Protein AF-0000000068181800 (afdb_homodimer)

Organism: Nitrosomonas europaea (strain ATCC 19718 / CIP 103999 / KCTC 2705 / NBRC 14298) (NCBI:txid228410)

Nearest PDB structures (foldseek):
  4r80-assembly2_B  TM=5.589E-01  e=4.644E-02  synthetic construct
  7yyh-assembly1_P  TM=4.800E-01  e=1.150E-01  Homo sapiens
  4q53-assembly1_A  TM=5.724E-01  e=5.622E-01  Bacteroides uniformis ATCC 8492
  6bjt-assembly1_A  TM=5.390E-01  e=1.175E+00  Pseudomonas sp. EGD-AKN5
  2rcd-assembly2_C  TM=5.762E-01  e=1.848E+00  Pectobacterium atrosepticum SCRI1043

Radius of gyration: 23.96 Å; Cα contacts (8 Å, |Δi|>4): 409; chains: 2; bounding box: 88×82×58 Å

Structure (mmCIF, N/CA/C/O backbone):
data_AF-0000000068181800-model_v1
#
loop_
_entity.id
_entity.type
_entity.pdbx_description
1 polymer Lipoprotein
#
loop_
_atom_site.group_PDB
_atom_site.id
_atom_site.type_symbol
_atom_site.label_atom_id
_atom_site.label_alt_id
_atom_site.label_comp_id
_atom_site.label_asym_id
_atom_site.label_entity_id
_atom_site.label_seq_id
_atom_site.pdbx_PDB_ins_code
_atom_site.Cartn_x
_atom_site.Cartn_y
_atom_site.Cartn_z
_atom_site.occupancy
_atom_site.B_iso_or_equiv
_atom_site.auth_seq_id
_atom_site.auth_comp_id
_atom_site.auth_asym_id
_atom_site.auth_atom_id
_atom_site.pdbx_PDB_model_num
ATOM 1 N N . MET A 1 1 ? -42 35.844 42 1 51.16 1 MET A N 1
ATOM 2 C CA . MET A 1 1 ? -41.688 35 40.875 1 51.16 1 MET A CA 1
ATOM 3 C C . MET A 1 1 ? -40.25 35.219 40.406 1 51.16 1 MET A C 1
ATOM 5 O O . MET A 1 1 ? -39.906 36.312 39.90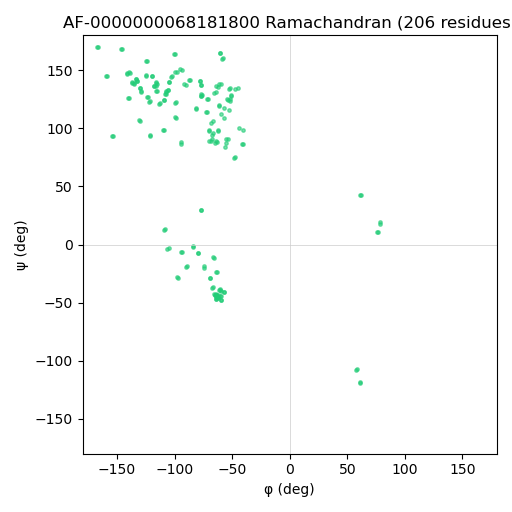6 1 51.16 1 MET A O 1
ATOM 9 N N . ARG A 1 2 ? -39.125 34.625 41.031 1 76.88 2 ARG A N 1
ATOM 10 C CA . ARG A 1 2 ? -37.688 34.688 40.75 1 76.88 2 ARG A CA 1
ATOM 11 C C . ARG A 1 2 ? -37.375 33.969 39.438 1 76.88 2 ARG A C 1
ATOM 13 O O . ARG A 1 2 ? -37.75 32.812 39.219 1 76.88 2 ARG A O 1
ATOM 20 N N . LEU A 1 3 ? -37.094 34.719 38.281 1 68.75 3 LEU A N 1
ATOM 21 C CA . LEU A 1 3 ? -36.656 34.219 37 1 68.75 3 LEU A CA 1
ATOM 22 C C . LEU A 1 3 ? -35.312 33.531 37.094 1 68.75 3 LEU A C 1
ATOM 24 O O . LEU A 1 3 ? -34.312 34.156 37.469 1 68.75 3 LEU A O 1
ATOM 28 N N . LEU A 1 4 ? -35.281 32.156 37.188 1 74 4 LEU A N 1
ATOM 29 C CA . LEU A 1 4 ? -34.062 31.344 37.125 1 74 4 LEU A CA 1
ATOM 30 C C . LEU A 1 4 ? -33.438 31.375 35.75 1 74 4 LEU A C 1
ATOM 32 O O . LEU A 1 4 ? -34.062 30.891 34.781 1 74 4 LEU A O 1
ATOM 36 N N . ILE A 1 5 ? -32.531 32.312 35.406 1 68.62 5 ILE A N 1
ATOM 37 C CA . ILE A 1 5 ? -31.828 32.344 34.125 1 68.62 5 ILE A CA 1
ATOM 38 C C . ILE A 1 5 ? -30.828 31.188 34.062 1 68.62 5 ILE A C 1
ATOM 40 O O . ILE A 1 5 ? -29.891 31.125 34.875 1 68.62 5 ILE A O 1
ATOM 44 N N . VAL A 1 6 ? -31.156 30.062 33.438 1 66 6 VAL A N 1
ATOM 45 C CA . VAL A 1 6 ? -30.219 28.984 33.188 1 66 6 VAL A CA 1
ATOM 46 C C . VAL A 1 6 ? -29.203 29.438 32.125 1 66 6 VAL A C 1
ATOM 48 O O . VAL A 1 6 ? -29.547 29.734 31 1 66 6 VAL A O 1
ATOM 51 N N . PHE A 1 7 ? -27.953 29.906 32.5 1 68.19 7 PHE A N 1
ATOM 52 C CA . PHE A 1 7 ? -26.844 30.188 31.594 1 68.19 7 PHE A CA 1
ATOM 53 C C . PHE A 1 7 ? -26.312 28.906 30.969 1 68.19 7 PHE A C 1
ATOM 55 O O . PHE A 1 7 ? -25.734 28.062 31.641 1 68.19 7 PHE A O 1
ATOM 62 N N . LEU A 1 8 ? -26.859 28.516 29.781 1 62.66 8 LEU A N 1
ATOM 63 C CA . LEU A 1 8 ? -26.281 27.406 29.031 1 62.66 8 LEU A CA 1
ATOM 64 C C . LEU A 1 8 ? -24.875 27.75 28.547 1 62.66 8 LEU A C 1
ATOM 66 O O . LEU A 1 8 ? -24.703 28.609 27.688 1 62.66 8 LEU A O 1
ATOM 70 N N . LEU A 1 9 ? -23.828 27.516 29.328 1 63.41 9 LEU A N 1
ATOM 71 C CA . LEU A 1 9 ? -22.453 27.625 28.859 1 63.41 9 LEU A CA 1
ATOM 72 C C . LEU A 1 9 ? -22.203 26.75 27.641 1 63.41 9 LEU A C 1
ATOM 74 O O . LEU A 1 9 ? -22.281 25.516 27.734 1 63.41 9 LEU A O 1
ATOM 78 N N . LEU A 1 10 ? -22.375 27.25 26.438 1 63.44 10 LEU A N 1
ATOM 79 C CA . LEU A 1 10 ? -21.953 26.547 25.219 1 63.44 10 LEU A CA 1
ATOM 80 C C . LEU A 1 10 ? -20.484 26.188 25.281 1 63.44 10 LEU A C 1
ATOM 82 O O . LEU A 1 10 ? -19.625 27.062 25.203 1 63.44 10 LEU A O 1
ATOM 86 N N . LEU A 1 11 ? -20.016 25.078 25.828 1 63.94 11 LEU A N 1
ATOM 87 C CA . LEU A 1 11 ? -18.641 24.609 25.719 1 63.94 11 LEU A CA 1
ATOM 88 C C . LEU A 1 11 ? -18.234 24.453 24.266 1 63.94 11 LEU A C 1
ATOM 90 O O . LEU A 1 11 ? -18.984 23.891 23.469 1 63.94 11 LEU A O 1
ATOM 94 N N . PRO A 1 12 ? -17.234 25.188 23.734 1 62.31 12 PRO A N 1
ATOM 95 C CA . PRO A 1 12 ? -16.781 24.953 22.375 1 62.31 12 PRO A CA 1
ATOM 96 C C . PRO A 1 12 ? -16.438 23.484 22.109 1 62.31 12 PRO A C 1
ATOM 98 O O . PRO A 1 12 ? -15.867 22.828 22.984 1 62.31 12 PRO A O 1
ATOM 101 N N . LEU A 1 13 ? -16.969 22.828 21.156 1 60.41 13 LEU A N 1
ATOM 102 C CA . LEU A 1 13 ? -16.562 21.5 20.734 1 60.41 13 LEU A CA 1
ATOM 103 C C . LEU A 1 13 ? -15.102 21.5 20.297 1 60.41 13 LEU A C 1
ATOM 105 O O . LEU A 1 13 ? -14.664 22.391 19.562 1 60.41 13 LEU A O 1
ATOM 109 N N . PRO A 1 14 ? -14.227 20.859 21 1 56.41 14 PRO A N 1
ATOM 110 C CA . PRO A 1 14 ? -12.836 20.797 20.531 1 56.41 14 PRO A CA 1
ATOM 111 C C . PRO A 1 14 ? -12.727 20.5 19.047 1 56.41 14 PRO A C 1
ATOM 113 O O . PRO A 1 14 ? -13.398 19.594 18.531 1 56.41 14 PRO A O 1
ATOM 116 N N . SER A 1 15 ? -12.508 21.453 18.188 1 56.94 15 SER A N 1
ATOM 117 C CA . SER A 1 15 ? -12.188 21.219 16.781 1 56.94 15 SER A CA 1
ATOM 118 C C . SER A 1 15 ? -11.203 20.062 16.625 1 56.94 15 SER A C 1
ATOM 120 O O . SER A 1 15 ? -10.117 20.078 17.219 1 56.94 15 SER A O 1
ATOM 122 N N . LEU A 1 16 ? -11.578 18.844 16.547 1 64.25 16 LEU A N 1
ATOM 123 C CA . LEU A 1 16 ? -10.672 17.719 16.422 1 64.25 16 LEU A CA 1
ATOM 124 C C . LEU A 1 16 ? -9.625 17.969 15.344 1 64.25 16 LEU A C 1
ATOM 126 O O . LEU A 1 16 ? -9.922 17.859 14.156 1 64.25 16 LEU A O 1
ATOM 130 N N . ALA A 1 17 ? -8.602 18.812 15.578 1 83.69 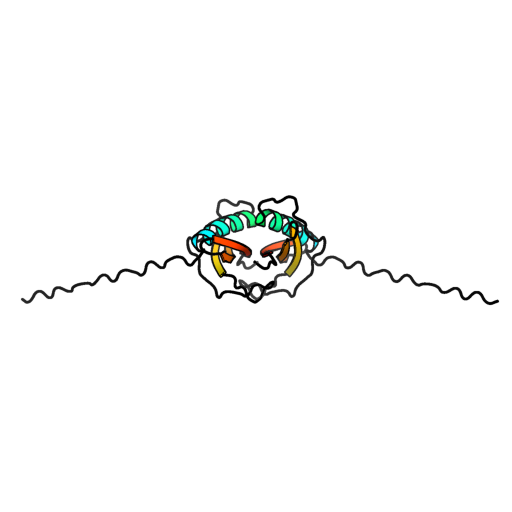17 ALA A N 1
ATOM 131 C CA . ALA A 1 17 ? -7.516 19.203 14.68 1 83.69 17 ALA A CA 1
ATOM 132 C C . ALA A 1 17 ? -6.902 17.969 14.008 1 83.69 17 ALA A C 1
ATOM 134 O O . ALA A 1 17 ? -6.801 16.906 14.633 1 83.69 17 ALA A O 1
ATOM 135 N N . LEU A 1 18 ? -6.691 18.047 12.688 1 89.69 18 LEU A N 1
ATOM 136 C CA . LEU A 1 18 ? -6.023 16.984 11.953 1 89.69 18 LEU A CA 1
ATOM 137 C C . LEU A 1 18 ? -4.617 16.75 12.5 1 89.69 18 LEU A C 1
ATOM 139 O O . LEU A 1 18 ? -3.93 17.688 12.891 1 89.69 18 LEU A O 1
ATOM 143 N N . PRO A 1 19 ? -4.27 15.555 12.609 1 96 19 PRO A N 1
ATOM 144 C CA . PRO A 1 19 ? -2.891 15.266 13.016 1 96 19 PRO A CA 1
ATOM 145 C C . PRO A 1 19 ? -1.858 15.828 12.039 1 96 19 PRO A C 1
ATOM 147 O O . PRO A 1 19 ? -2.211 16.25 10.938 1 96 19 PRO A O 1
ATOM 150 N N . GLN A 1 20 ? -0.625 15.852 12.586 1 96.06 20 GLN A N 1
ATOM 151 C CA . GLN A 1 20 ? 0.471 16.203 11.688 1 96.06 20 GLN A CA 1
ATOM 152 C C . GLN A 1 20 ? 0.441 15.344 10.422 1 96.06 20 GLN A C 1
ATOM 154 O O . GLN A 1 20 ? 0.285 14.125 10.5 1 96.06 20 GLN A O 1
ATOM 159 N N . CYS A 1 21 ? 0.472 15.984 9.242 1 98.06 21 CYS A N 1
ATOM 160 C CA . CYS A 1 21 ? 0.48 15.383 7.914 1 98.06 21 CYS A CA 1
ATOM 161 C C . CYS A 1 21 ? -0.912 14.891 7.527 1 98.06 21 CYS A C 1
ATOM 163 O O . CYS A 1 21 ? -1.062 14.117 6.582 1 98.06 21 CYS A O 1
ATOM 165 N N . GLY A 1 22 ? -1.891 15.266 8.312 1 98.12 22 GLY A N 1
ATOM 166 C CA . GLY A 1 22 ? -3.242 14.789 8.07 1 98.12 22 GLY A CA 1
ATOM 167 C C . GLY A 1 22 ? -3.795 15.234 6.727 1 98.12 22 GLY A C 1
ATOM 168 O O . GLY A 1 22 ? -4.398 14.43 6.004 1 98.12 22 GLY A O 1
ATOM 169 N N . SER A 1 23 ? -3.627 16.484 6.418 1 97.44 23 SER A N 1
ATOM 170 C CA . SER A 1 23 ? -4.125 17 5.145 1 97.44 23 SER A CA 1
ATOM 171 C C . SER A 1 23 ? -3.432 16.312 3.969 1 97.44 23 SER A C 1
ATOM 173 O O . SER A 1 23 ? -4.078 15.945 2.986 1 97.44 23 SER A O 1
ATOM 175 N N . GLU A 1 24 ? -2.139 16.141 4.055 1 98 24 GLU A N 1
ATOM 176 C CA . GLU A 1 24 ? -1.381 15.445 3.025 1 98 24 GLU A CA 1
ATOM 177 C C . GLU A 1 24 ? -1.859 14 2.877 1 98 24 GLU A C 1
ATOM 179 O O . GLU A 1 24 ? -1.944 13.477 1.763 1 98 24 GLU A O 1
ATOM 184 N N . ALA A 1 25 ? -2.152 13.406 3.996 1 98.81 25 ALA A N 1
ATOM 185 C CA . ALA A 1 25 ? -2.582 12.008 3.994 1 98.81 25 ALA A CA 1
ATOM 186 C C . ALA A 1 25 ? -3.91 11.844 3.262 1 98.81 25 ALA A C 1
ATOM 188 O O . ALA A 1 25 ? -4.086 10.898 2.486 1 98.81 25 ALA A O 1
ATOM 189 N N . ILE A 1 26 ? -4.789 12.734 3.52 1 98.88 26 ILE A N 1
ATOM 190 C CA . ILE A 1 26 ? -6.105 12.648 2.898 1 98.88 26 ILE A CA 1
ATOM 191 C C . ILE A 1 26 ? -5.977 12.82 1.386 1 98.88 26 ILE A C 1
ATOM 193 O O . ILE A 1 26 ? -6.574 12.07 0.615 1 98.88 26 ILE A O 1
ATOM 197 N N . LEU A 1 27 ? -5.18 13.766 0.951 1 98.69 27 LEU A N 1
ATOM 198 C CA . LEU A 1 27 ? -4.957 13.992 -0.474 1 98.69 27 LEU A CA 1
ATOM 199 C C . LEU A 1 27 ? -4.289 12.781 -1.117 1 98.69 27 LEU A C 1
ATOM 201 O O . LEU A 1 27 ? -4.695 12.344 -2.197 1 98.69 27 LEU A O 1
ATOM 205 N N . GLN A 1 28 ? -3.318 12.25 -0.508 1 98.88 28 GLN A N 1
ATOM 206 C CA . GLN A 1 28 ? -2.605 11.094 -1.049 1 98.88 28 GLN A CA 1
ATOM 207 C C . GLN A 1 28 ? -3.496 9.852 -1.064 1 98.88 28 GLN A C 1
ATOM 209 O O . GLN A 1 28 ? -3.408 9.031 -1.979 1 98.88 28 GLN A O 1
ATOM 214 N N . ALA A 1 29 ? -4.328 9.711 -0.027 1 98.94 29 ALA A N 1
ATOM 215 C CA . ALA A 1 29 ? -5.266 8.594 0.011 1 98.94 29 ALA A CA 1
ATOM 216 C C . ALA A 1 29 ? -6.207 8.625 -1.19 1 98.94 29 ALA A C 1
ATOM 218 O O . ALA A 1 29 ? -6.539 7.578 -1.754 1 98.94 29 ALA A O 1
ATOM 219 N N . GLN A 1 30 ? -6.613 9.82 -1.506 1 98.88 30 GLN A N 1
ATOM 220 C CA . GLN A 1 30 ? -7.48 9.961 -2.672 1 98.88 30 GLN A CA 1
ATOM 221 C C . GLN A 1 30 ? -6.785 9.453 -3.936 1 98.88 30 GLN A C 1
ATOM 223 O O . GLN A 1 30 ? -7.387 8.727 -4.73 1 98.88 30 GLN A O 1
ATOM 228 N N . LYS A 1 31 ? -5.562 9.789 -4.141 1 98.88 31 LYS A N 1
ATOM 229 C CA . LYS A 1 31 ? -4.793 9.328 -5.293 1 98.88 31 LYS A CA 1
ATOM 230 C C . LYS A 1 31 ? -4.605 7.816 -5.27 1 98.88 31 LYS A C 1
ATOM 232 O O . LYS A 1 31 ? -4.742 7.152 -6.297 1 98.88 31 LYS A O 1
ATOM 237 N N . LEU A 1 32 ? -4.297 7.309 -4.109 1 98.94 32 LEU A N 1
ATOM 238 C CA . LEU A 1 32 ? -4.043 5.883 -3.951 1 98.94 32 LEU A CA 1
ATOM 239 C C . LEU A 1 32 ? -5.301 5.07 -4.25 1 98.94 32 LEU A C 1
ATOM 241 O O . LEU A 1 32 ? -5.234 4.047 -4.938 1 98.94 32 LEU A O 1
ATOM 245 N N . LEU A 1 33 ? -6.414 5.531 -3.662 1 98.94 33 LEU A N 1
ATOM 246 C CA . LEU A 1 33 ? -7.672 4.84 -3.926 1 98.94 33 LEU A CA 1
ATOM 247 C C . LEU A 1 33 ? -7.996 4.852 -5.418 1 98.94 33 LEU A C 1
ATOM 249 O O . LEU A 1 33 ? -8.32 3.814 -5.996 1 98.94 33 LEU A O 1
ATOM 253 N N . SER A 1 34 ? -7.895 6.027 -6.094 1 98.81 34 SER A N 1
ATOM 254 C CA . SER A 1 34 ? -8.148 6.141 -7.527 1 98.81 34 SER A CA 1
ATOM 255 C C . SER A 1 34 ? -7.242 5.203 -8.32 1 98.81 34 SER A C 1
ATOM 257 O O . SER A 1 34 ? -7.695 4.547 -9.258 1 98.81 34 SER A O 1
ATOM 259 N N . PHE A 1 35 ? -6.004 5.109 -7.926 1 98.88 35 PHE A N 1
ATOM 260 C CA . PHE A 1 35 ? -5.051 4.211 -8.562 1 98.88 35 PHE A CA 1
ATOM 261 C C . PHE A 1 35 ? -5.48 2.758 -8.406 1 98.88 35 PHE A C 1
ATOM 263 O O . PHE A 1 35 ? -5.504 2.002 -9.375 1 98.88 35 PHE A O 1
ATOM 270 N N . HIS A 1 36 ? -5.891 2.363 -7.246 1 98.88 36 HIS A N 1
ATOM 271 C CA . HIS A 1 36 ? -6.191 0.971 -6.934 1 98.88 36 HIS A CA 1
ATOM 272 C C . HIS A 1 36 ? -7.441 0.497 -7.664 1 98.88 36 HIS A C 1
ATOM 274 O O . HIS A 1 36 ? -7.535 -0.669 -8.055 1 98.88 36 HIS A O 1
ATOM 280 N N . VAL A 1 37 ? -8.336 1.462 -7.914 1 98.38 37 VAL A N 1
ATOM 281 C CA . VAL A 1 37 ? -9.609 1.046 -8.477 1 98.38 37 VAL A CA 1
ATOM 282 C C . VAL A 1 37 ? -9.695 1.477 -9.945 1 98.38 37 VAL A C 1
ATOM 284 O O . VAL A 1 37 ? -10.789 1.577 -10.508 1 98.38 37 VAL A O 1
ATOM 287 N N . ASP A 1 38 ? -8.57 1.864 -10.461 1 97.62 38 ASP A N 1
ATOM 288 C CA . ASP A 1 38 ? -8.43 2.18 -11.883 1 97.62 38 ASP A CA 1
ATOM 289 C C . ASP A 1 38 ? -9.336 3.344 -12.281 1 97.62 38 ASP A C 1
ATOM 291 O O . ASP A 1 38 ? -10.031 3.277 -13.289 1 97.62 38 ASP A O 1
ATOM 295 N N . GLY A 1 39 ? -9.406 4.355 -11.477 1 97.75 39 GLY A N 1
ATOM 296 C CA . GLY A 1 39 ? -10.039 5.621 -11.797 1 97.75 39 GLY A CA 1
ATOM 297 C C . GLY A 1 39 ? -11.555 5.574 -11.688 1 97.75 39 GLY A C 1
ATOM 298 O O . GLY A 1 39 ? -12.25 6.418 -12.258 1 97.75 39 GLY A O 1
ATOM 299 N N . ASP A 1 40 ? -12.117 4.594 -11.008 1 97.88 40 ASP A N 1
ATOM 300 C CA . ASP A 1 40 ? -13.555 4.586 -10.758 1 97.88 40 ASP A CA 1
ATOM 301 C C . ASP A 1 40 ? -14.016 5.895 -10.117 1 97.88 40 ASP A C 1
ATOM 303 O O . ASP A 1 40 ? -13.578 6.234 -9.016 1 97.88 40 ASP A O 1
ATOM 307 N N . ASP A 1 41 ? -14.961 6.617 -10.656 1 97.12 41 ASP A N 1
ATOM 308 C CA . ASP A 1 41 ? -15.328 7.973 -10.266 1 97.12 41 ASP A CA 1
ATOM 309 C C . ASP A 1 41 ? -16.203 7.961 -9.016 1 97.12 41 ASP A C 1
ATOM 311 O O . ASP A 1 41 ? -16.516 9.016 -8.461 1 97.12 41 ASP A O 1
ATOM 315 N N . ARG A 1 42 ? -16.609 6.816 -8.578 1 98.19 42 ARG A N 1
ATOM 316 C CA . ARG A 1 42 ? -17.406 6.688 -7.363 1 98.19 42 ARG A CA 1
ATOM 317 C C . ARG A 1 42 ? -16.531 6.652 -6.121 1 98.19 42 ARG A C 1
ATOM 319 O O . ARG A 1 42 ? -17.031 6.617 -4.996 1 98.19 42 ARG A O 1
ATOM 326 N N . ALA A 1 43 ? -15.188 6.719 -6.363 1 98.5 43 ALA A N 1
ATOM 327 C CA . ALA A 1 43 ? -14.242 6.672 -5.254 1 98.5 43 ALA A CA 1
ATOM 328 C C . ALA A 1 43 ? -14.383 7.902 -4.359 1 98.5 43 ALA A C 1
ATOM 330 O O . ALA A 1 43 ? -14.445 9.031 -4.852 1 98.5 43 ALA A O 1
ATOM 331 N N . HIS A 1 44 ? -14.477 7.605 -3.074 1 98.25 44 HIS A N 1
ATOM 332 C CA . HIS A 1 44 ? -14.586 8.648 -2.061 1 98.25 44 HIS A CA 1
ATOM 333 C C . HIS A 1 44 ? -13.672 8.367 -0.875 1 98.25 44 HIS A C 1
ATOM 335 O O . HIS A 1 44 ? -13.578 7.223 -0.414 1 98.25 44 HIS A O 1
ATOM 341 N N . VAL A 1 45 ? -13.008 9.406 -0.384 1 98.69 45 VAL A N 1
ATOM 342 C CA . VAL A 1 45 ? -12.164 9.281 0.799 1 98.69 45 VAL A CA 1
ATOM 343 C C . VAL A 1 45 ? -12.734 10.133 1.933 1 98.69 45 VAL A C 1
ATOM 345 O O . VAL A 1 45 ? -13.172 11.266 1.71 1 98.69 45 VAL A O 1
ATOM 348 N N . ASP A 1 46 ? -12.727 9.602 3.137 1 97.94 46 ASP A N 1
ATOM 349 C CA . ASP A 1 46 ? -13.164 10.352 4.312 1 97.94 46 ASP A CA 1
ATOM 350 C C . ASP A 1 46 ? -12.25 11.547 4.566 1 97.94 46 ASP A C 1
ATOM 352 O O . ASP A 1 46 ? -11.031 11.445 4.43 1 97.94 46 ASP A O 1
ATOM 356 N N . PRO A 1 47 ? -12.891 12.688 4.871 1 97.62 47 PRO A N 1
ATOM 357 C CA . PRO A 1 47 ? -12.078 13.875 5.145 1 97.62 47 PRO A CA 1
ATOM 358 C C . PRO A 1 47 ? -11.445 13.859 6.531 1 97.62 47 PRO A C 1
ATOM 360 O O . PRO A 1 47 ? -11.391 14.891 7.203 1 97.62 47 PRO A O 1
ATOM 363 N N . LYS A 1 48 ? -11.18 12.648 7.008 1 97.44 48 LYS A N 1
ATOM 364 C CA . LYS A 1 48 ? -10.547 12.445 8.312 1 97.44 48 LYS A CA 1
ATOM 365 C C . LYS A 1 48 ? -9.367 11.492 8.203 1 97.44 48 LYS A C 1
ATOM 367 O O . LYS A 1 48 ? -9.438 10.477 7.508 1 97.44 48 LYS A O 1
ATOM 372 N N . ALA A 1 49 ? -8.305 11.969 8.883 1 98.69 49 ALA A N 1
ATOM 373 C CA . ALA A 1 49 ? -7.145 11.102 9.07 1 98.69 49 ALA A CA 1
ATOM 374 C C . ALA A 1 49 ? -6.926 10.781 10.547 1 98.69 49 ALA A C 1
ATOM 376 O O . ALA A 1 49 ? -6.969 11.68 11.398 1 98.69 49 ALA A O 1
ATOM 377 N N . ILE A 1 50 ? -6.727 9.555 10.828 1 98.62 50 ILE A N 1
ATOM 378 C CA . ILE A 1 50 ? -6.512 9.117 12.195 1 98.62 50 ILE A CA 1
ATOM 379 C C . ILE A 1 50 ? -5.047 8.719 12.383 1 98.62 50 ILE A C 1
ATOM 381 O O . ILE A 1 50 ? -4.504 7.941 11.602 1 98.62 50 ILE A O 1
ATOM 385 N N . ALA A 1 51 ? -4.484 9.242 13.383 1 98.56 51 ALA A N 1
ATOM 386 C CA . ALA A 1 51 ? -3.102 8.875 13.688 1 98.56 51 ALA A CA 1
ATOM 387 C C . ALA A 1 51 ? -3.033 7.5 14.352 1 98.56 51 ALA A C 1
ATOM 389 O O . ALA A 1 51 ? -3.744 7.234 15.328 1 98.56 51 ALA A O 1
ATOM 390 N N . LEU A 1 52 ? -2.203 6.668 13.836 1 98.81 52 LEU A N 1
ATOM 391 C CA . LEU A 1 52 ? -1.867 5.387 14.453 1 98.81 52 LEU A CA 1
ATOM 392 C C . LEU A 1 52 ? -0.532 5.473 15.188 1 98.81 52 LEU A C 1
ATOM 394 O O . LEU A 1 52 ? 0.196 6.457 15.047 1 98.81 52 LEU A O 1
ATOM 398 N N . PRO A 1 53 ? -0.294 4.418 16.094 1 98.44 53 PRO A N 1
ATOM 399 C CA . PRO A 1 53 ? 1.049 4.41 16.672 1 98.44 53 PRO A CA 1
ATOM 400 C C . PRO A 1 53 ? 2.152 4.457 15.625 1 98.44 53 PRO A C 1
ATOM 402 O O . PRO A 1 53 ? 2.047 3.801 14.586 1 98.44 53 PRO A O 1
ATOM 405 N N . SER A 1 54 ? 3.115 5.309 15.875 1 98.38 54 SER A N 1
ATOM 406 C CA . SER A 1 54 ? 4.266 5.395 14.984 1 98.38 54 SER A CA 1
ATOM 407 C C . SER A 1 54 ? 4.98 4.051 14.875 1 98.38 54 SER A C 1
ATOM 409 O O . SER A 1 54 ? 4.855 3.201 15.758 1 98.38 54 SER A O 1
ATOM 411 N N . ILE A 1 55 ? 5.746 3.967 13.805 1 98.44 55 ILE A N 1
ATOM 412 C CA . ILE A 1 55 ? 6.562 2.768 13.641 1 98.44 55 ILE A CA 1
ATOM 413 C C . ILE A 1 55 ? 8.023 3.16 13.461 1 98.44 55 ILE A C 1
ATOM 415 O O . ILE A 1 55 ? 8.328 4.27 13.016 1 98.44 55 ILE A O 1
ATOM 419 N N . ARG A 1 56 ? 8.867 2.221 13.758 1 98.12 56 ARG A N 1
ATOM 420 C CA . ARG A 1 56 ? 10.281 2.445 13.477 1 98.12 56 ARG A CA 1
ATOM 421 C C . ARG A 1 56 ? 10.586 2.244 11.992 1 98.12 56 ARG A C 1
ATOM 423 O O . ARG A 1 56 ? 10.047 1.329 11.367 1 98.12 56 ARG A O 1
ATOM 430 N N . ASN A 1 57 ? 11.422 3.096 11.57 1 97.88 57 ASN A N 1
ATOM 431 C CA . ASN A 1 57 ? 11.961 2.887 10.234 1 97.88 57 ASN A CA 1
ATOM 432 C C . ASN A 1 57 ? 12.727 1.574 10.141 1 97.88 57 ASN A C 1
ATOM 434 O O . ASN A 1 57 ? 13.734 1.387 10.836 1 97.88 57 ASN A O 1
ATOM 438 N N . PRO A 1 58 ? 12.281 0.732 9.289 1 97.19 58 PRO A N 1
ATOM 439 C CA . PRO A 1 58 ? 12.977 -0.557 9.219 1 97.19 58 PRO A CA 1
ATOM 440 C C . PRO A 1 58 ? 14.422 -0.424 8.758 1 97.19 58 PRO A C 1
ATOM 442 O O . PRO A 1 58 ? 15.266 -1.262 9.094 1 97.19 58 PRO A O 1
ATOM 445 N N . ALA A 1 59 ? 14.727 0.63 8.047 1 97.25 59 ALA A N 1
ATOM 446 C CA . ALA A 1 59 ? 16.078 0.819 7.516 1 97.25 59 ALA A CA 1
ATOM 447 C C . ALA A 1 59 ? 16.953 1.571 8.508 1 97.25 59 ALA A C 1
ATOM 449 O O . ALA A 1 59 ? 18.188 1.592 8.367 1 97.25 59 ALA A O 1
ATOM 450 N N . ASN A 1 60 ? 16.406 2.236 9.43 1 97.5 60 ASN A N 1
ATOM 451 C CA . ASN A 1 60 ? 17.094 3.037 10.438 1 97.5 60 ASN A CA 1
ATOM 452 C C . ASN A 1 60 ? 16.266 3.172 11.711 1 97.5 60 ASN A C 1
ATOM 454 O O . ASN A 1 60 ? 15.492 4.117 11.852 1 97.5 60 ASN A O 1
ATOM 458 N N . ARG A 1 61 ? 16.484 2.334 12.602 1 97.31 61 ARG A N 1
ATOM 459 C CA . ARG A 1 61 ? 15.617 2.168 13.766 1 97.31 61 ARG A CA 1
ATOM 460 C C . ARG A 1 61 ? 15.648 3.404 14.656 1 97.31 61 ARG A C 1
ATOM 462 O O . ARG A 1 61 ? 14.82 3.551 15.555 1 97.31 61 ARG A O 1
ATOM 469 N N . LYS A 1 62 ? 16.562 4.312 14.438 1 97.06 62 LYS A N 1
ATOM 470 C CA . LYS A 1 62 ? 16.594 5.57 15.18 1 97.06 62 LYS A CA 1
ATOM 471 C C . LYS A 1 62 ? 15.5 6.516 14.711 1 97.06 62 LYS A C 1
ATOM 473 O O . LYS A 1 62 ? 15.203 7.508 15.375 1 97.06 62 LYS A O 1
ATOM 478 N N . GLN A 1 63 ? 15 6.27 13.586 1 97.38 63 GLN A N 1
ATOM 479 C CA . GLN A 1 63 ? 13.961 7.098 12.984 1 97.38 63 GLN A CA 1
ATOM 480 C C . GLN A 1 63 ? 12.578 6.477 13.18 1 97.38 63 GLN A C 1
ATOM 482 O O . GLN A 1 63 ? 12.445 5.25 13.227 1 97.38 63 GLN A O 1
ATOM 487 N N . LYS A 1 64 ? 11.609 7.363 13.289 1 97.44 64 LYS A N 1
ATOM 488 C CA . LYS A 1 64 ? 10.211 6.945 13.391 1 97.44 64 LYS A CA 1
ATOM 489 C C . LYS A 1 64 ? 9.391 7.504 12.234 1 97.44 64 LYS A C 1
ATOM 491 O O . LYS A 1 64 ? 9.633 8.617 11.773 1 97.44 64 LYS A O 1
ATOM 496 N N . PHE A 1 65 ? 8.445 6.688 11.836 1 98.5 65 PHE A N 1
ATOM 497 C CA . PHE A 1 65 ? 7.48 7.113 10.828 1 98.5 65 PHE A CA 1
ATOM 498 C C . PHE A 1 65 ? 6.129 7.414 11.469 1 98.5 65 PHE A C 1
ATOM 500 O O . PHE A 1 65 ? 5.688 6.699 12.367 1 98.5 65 PHE A O 1
ATOM 507 N N . LEU A 1 66 ? 5.574 8.453 10.969 1 98.38 66 LEU A N 1
ATOM 508 C CA . LEU A 1 66 ? 4.156 8.672 11.227 1 98.38 66 LEU A CA 1
ATOM 509 C C . LEU A 1 66 ? 3.299 7.766 10.352 1 98.38 66 LEU A C 1
ATOM 511 O O . LEU A 1 66 ? 3.582 7.594 9.164 1 98.38 66 LEU A O 1
ATOM 515 N N . VAL A 1 67 ? 2.268 7.223 11.016 1 98.88 67 VAL A N 1
ATOM 516 C CA . VAL A 1 67 ? 1.312 6.414 10.266 1 98.88 67 VAL A CA 1
ATOM 517 C C . VAL A 1 67 ? -0.09 7 10.414 1 98.88 67 VAL A C 1
ATOM 519 O O . VAL A 1 67 ? -0.577 7.188 11.531 1 98.88 67 VAL A O 1
ATOM 522 N N . LEU A 1 68 ? -0.694 7.316 9.289 1 98.88 68 LEU A N 1
ATOM 523 C CA . LEU A 1 68 ? -2.053 7.848 9.273 1 98.88 68 LEU A CA 1
ATOM 524 C C . LEU A 1 68 ? -2.992 6.914 8.516 1 98.88 68 LEU A C 1
ATOM 526 O O . LEU A 1 68 ? -2.629 6.383 7.461 1 98.88 68 LEU A O 1
ATOM 530 N N . GLU A 1 69 ? -4.141 6.715 9.102 1 98.94 69 GLU A N 1
ATOM 531 C CA . GLU A 1 69 ? -5.168 5.902 8.453 1 98.94 69 GLU A CA 1
ATOM 532 C C . GLU A 1 69 ? -6.293 6.777 7.902 1 98.94 69 GLU A C 1
ATOM 534 O O . GLU A 1 69 ? -6.754 7.699 8.578 1 98.94 69 GLU A O 1
ATOM 539 N N . VAL A 1 70 ? -6.656 6.539 6.734 1 98.94 70 VAL A N 1
ATOM 540 C CA . VAL A 1 70 ? -7.758 7.207 6.051 1 98.94 70 VAL A CA 1
ATOM 541 C C . VAL A 1 70 ? -8.695 6.164 5.449 1 98.94 70 VAL A C 1
ATOM 543 O O . VAL A 1 70 ? -8.25 5.223 4.789 1 98.94 70 VAL A O 1
ATOM 546 N N . ASP A 1 71 ? -9.945 6.316 5.68 1 98.81 71 ASP A N 1
ATOM 547 C CA . ASP A 1 71 ? -10.93 5.391 5.125 1 98.81 71 ASP A CA 1
ATOM 548 C C . ASP A 1 71 ? -11.477 5.906 3.797 1 98.81 71 ASP A C 1
ATOM 550 O O . ASP A 1 71 ? -11.469 7.113 3.539 1 98.81 71 ASP A O 1
ATOM 554 N N . GLY A 1 72 ? -11.852 5.016 2.959 1 98.88 72 GLY A N 1
ATOM 555 C CA . GLY A 1 72 ? -12.492 5.355 1.698 1 98.88 72 GLY A CA 1
ATOM 556 C C . GLY A 1 72 ? -13.523 4.336 1.261 1 98.88 72 GLY A C 1
ATOM 557 O O . GLY A 1 72 ? -13.68 3.291 1.895 1 98.88 72 GLY A O 1
ATOM 558 N N . THR A 1 73 ? -14.273 4.746 0.258 1 98.62 73 THR A N 1
ATOM 559 C CA . THR A 1 73 ? -15.305 3.875 -0.302 1 98.62 73 THR A CA 1
ATOM 560 C C . THR A 1 73 ? -15.359 4.012 -1.82 1 98.62 73 THR A C 1
ATOM 562 O O . THR A 1 73 ? -15.031 5.066 -2.367 1 98.62 73 THR A O 1
ATOM 565 N N . VAL A 1 74 ? -15.672 2.963 -2.447 1 98.44 74 VAL A N 1
ATOM 566 C CA . VAL A 1 74 ? -16.062 2.938 -3.852 1 98.44 74 VAL A CA 1
ATOM 567 C C . VAL A 1 74 ? -17.359 2.141 -4.008 1 98.44 74 VAL A C 1
ATOM 569 O O . VAL A 1 74 ? -17.359 0.915 -3.871 1 98.44 74 VAL A O 1
ATOM 572 N N . TYR A 1 75 ? -18.375 2.893 -4.227 1 94.75 75 TYR A N 1
ATOM 573 C CA . TYR A 1 75 ? -19.719 2.303 -4.188 1 94.75 75 TYR A CA 1
ATOM 574 C C . TYR A 1 75 ? -19.984 1.663 -2.832 1 94.75 75 TYR A C 1
ATOM 576 O O . TYR A 1 75 ? -20.047 2.355 -1.813 1 94.75 75 TYR A O 1
ATOM 584 N N . LYS A 1 76 ? -19.984 0.309 -2.756 1 93.25 76 LYS A N 1
ATOM 585 C CA . LYS A 1 76 ? -20.328 -0.375 -1.509 1 93.25 76 LYS A CA 1
ATOM 586 C C . LYS A 1 76 ? -19.078 -0.96 -0.852 1 93.25 76 LYS A C 1
ATOM 588 O O . LYS A 1 76 ? -19.141 -1.467 0.27 1 93.25 76 LYS A O 1
ATOM 593 N N . SER A 1 77 ? -18.078 -0.804 -1.536 1 97.19 77 SER A N 1
ATOM 594 C CA . SER A 1 77 ? -16.844 -1.403 -1.025 1 97.19 77 SER A CA 1
ATOM 595 C C . SER A 1 77 ? -16.078 -0.431 -0.129 1 97.19 77 SER A C 1
ATOM 597 O O . SER A 1 77 ? -15.992 0.759 -0.435 1 97.19 77 SER A O 1
ATOM 599 N N . LYS A 1 78 ? -15.602 -0.939 0.917 1 98.5 78 LYS A N 1
ATOM 600 C CA . LYS A 1 78 ? -14.82 -0.147 1.863 1 98.5 78 LYS A CA 1
ATOM 601 C C . LYS A 1 78 ? -13.328 -0.419 1.708 1 98.5 78 LYS A C 1
ATOM 603 O O . LYS A 1 78 ? -12.914 -1.563 1.5 1 98.5 78 LYS A O 1
ATOM 608 N N . TYR A 1 79 ? -12.609 0.622 1.908 1 98.81 79 TYR A N 1
ATOM 609 C CA . TYR A 1 79 ? -11.156 0.54 1.8 1 98.81 79 TYR A CA 1
ATOM 610 C C . TYR A 1 79 ? -10.484 1.211 2.99 1 98.81 79 TYR A C 1
ATOM 612 O O . TYR A 1 79 ? -10.922 2.266 3.451 1 98.81 79 TYR A O 1
ATOM 620 N N . ARG A 1 80 ? -9.422 0.614 3.467 1 98.88 80 ARG A N 1
ATOM 621 C CA . ARG A 1 80 ? -8.516 1.21 4.441 1 98.88 80 ARG A CA 1
ATOM 622 C C . ARG A 1 80 ? -7.176 1.564 3.799 1 98.88 80 ARG A C 1
ATOM 624 O O . ARG A 1 80 ? -6.543 0.718 3.164 1 98.88 80 ARG A O 1
ATOM 631 N N . MET A 1 81 ? -6.809 2.814 3.932 1 98.94 81 MET A N 1
ATOM 632 C CA . MET A 1 81 ? -5.5 3.26 3.457 1 98.94 81 MET A CA 1
ATOM 633 C C . MET A 1 81 ? -4.633 3.736 4.617 1 98.94 81 MET A C 1
ATOM 635 O O . MET A 1 81 ? -5.125 4.391 5.539 1 98.94 81 MET A O 1
ATOM 639 N N . ARG A 1 82 ? -3.387 3.373 4.512 1 98.94 82 ARG A N 1
ATOM 640 C CA . ARG A 1 82 ? -2.404 3.891 5.457 1 98.94 82 ARG A CA 1
ATOM 641 C C . ARG A 1 82 ? -1.252 4.578 4.73 1 98.94 82 ARG A C 1
ATOM 643 O O . ARG A 1 82 ? -0.678 4.016 3.797 1 98.94 82 ARG A O 1
ATOM 650 N N . LEU A 1 83 ? -1.075 5.746 5.18 1 98.94 83 LEU A N 1
ATOM 651 C CA . LEU A 1 83 ? 0.026 6.555 4.668 1 98.94 83 LEU A CA 1
ATOM 652 C C . LEU A 1 83 ? 1.139 6.676 5.703 1 98.94 83 LEU A C 1
ATOM 654 O O . LEU A 1 83 ? 0.873 6.941 6.879 1 98.94 83 LEU A O 1
ATOM 658 N N . ILE A 1 84 ? 2.35 6.441 5.266 1 98.94 84 ILE A N 1
ATOM 659 C CA . ILE A 1 84 ? 3.527 6.41 6.125 1 98.94 84 ILE A CA 1
ATOM 660 C C . ILE A 1 84 ? 4.449 7.578 5.781 1 98.94 84 ILE A C 1
ATOM 662 O O . ILE A 1 84 ? 4.93 7.684 4.652 1 98.94 84 ILE A O 1
ATOM 666 N N . TYR A 1 85 ? 4.684 8.398 6.793 1 98.81 85 TYR A N 1
ATOM 667 C CA . TYR A 1 85 ? 5.445 9.609 6.531 1 98.81 85 TYR A CA 1
ATOM 668 C C . TYR A 1 85 ? 6.664 9.703 7.441 1 98.81 85 TYR A C 1
ATOM 670 O O . TYR A 1 85 ? 6.609 9.297 8.609 1 98.81 85 TYR A O 1
ATOM 678 N N . TYR A 1 86 ? 7.703 10.242 6.922 1 98.12 86 TYR A N 1
ATOM 679 C CA . TYR A 1 86 ? 8.773 10.828 7.719 1 98.12 86 TYR A CA 1
ATOM 680 C C . TYR A 1 86 ? 8.625 12.344 7.812 1 98.12 86 TYR A C 1
ATOM 682 O O . TYR A 1 86 ? 8.727 13.047 6.809 1 98.12 86 TYR A O 1
ATOM 690 N N . PRO A 1 87 ? 8.273 12.766 8.961 1 95.06 87 PRO A N 1
ATOM 691 C CA . PRO A 1 87 ? 8.188 14.219 9.102 1 95.06 87 PRO A CA 1
ATOM 692 C C . PRO A 1 87 ? 9.555 14.891 9.102 1 95.06 87 PRO A C 1
ATOM 694 O O . PRO A 1 87 ? 10.445 14.484 9.852 1 95.06 87 PRO A O 1
ATOM 697 N N . LEU A 1 88 ? 9.789 15.758 8.32 1 92.5 88 LEU A N 1
ATOM 698 C CA . LEU A 1 88 ? 10.969 16.609 8.25 1 92.5 88 LEU A CA 1
ATOM 699 C C . LEU A 1 88 ? 10.578 18.078 8.367 1 92.5 88 LEU A C 1
ATOM 701 O O . LEU A 1 88 ? 10.297 18.734 7.363 1 92.5 88 LEU A O 1
ATOM 705 N N . GLY A 1 89 ? 10.625 18.609 9.664 1 89.5 89 GLY A N 1
ATOM 706 C CA . GLY A 1 89 ? 10.047 19.922 9.883 1 89.5 89 GLY A CA 1
ATOM 707 C C . GLY A 1 89 ? 8.562 19.984 9.57 1 89.5 89 GLY A C 1
ATOM 708 O O . GLY A 1 89 ? 7.781 19.188 10.102 1 89.5 89 GLY A O 1
ATOM 709 N N . SER A 1 90 ? 8.195 20.828 8.594 1 90.44 90 SER A N 1
ATOM 710 C CA . SER A 1 90 ? 6.789 20.938 8.203 1 90.44 90 SER A CA 1
ATOM 711 C C . SER A 1 90 ? 6.469 20.031 7.02 1 90.44 90 SER A C 1
ATOM 713 O O . SER A 1 90 ? 5.305 19.891 6.641 1 90.44 90 SER A O 1
ATOM 715 N N . GLU A 1 91 ? 7.5 19.422 6.488 1 95.69 91 GLU A N 1
ATOM 716 C CA . GLU A 1 91 ? 7.312 18.562 5.328 1 95.69 91 GLU A CA 1
ATOM 717 C C . GLU A 1 91 ? 6.961 17.141 5.754 1 95.69 91 GLU A C 1
ATOM 719 O O . GLU A 1 91 ? 7.41 16.672 6.797 1 95.69 91 GLU A O 1
ATOM 724 N N . CYS A 1 92 ? 6.125 16.609 5.039 1 97.94 92 CYS A N 1
ATOM 725 C CA . CYS A 1 92 ? 5.742 15.219 5.219 1 97.94 92 CYS A CA 1
ATOM 726 C C . CYS A 1 92 ? 6.262 14.359 4.074 1 97.94 92 CYS A C 1
ATOM 728 O O . CYS A 1 92 ? 5.645 14.289 3.01 1 97.94 92 CYS A O 1
ATOM 730 N N . VAL A 1 93 ? 7.367 13.68 4.266 1 97.88 93 VAL A N 1
ATOM 731 C CA . VAL A 1 93 ? 7.961 12.836 3.229 1 97.88 93 VAL A CA 1
ATOM 732 C C . VAL A 1 93 ? 7.254 11.484 3.189 1 97.88 93 VAL A C 1
ATOM 734 O O . VAL A 1 93 ? 7.281 10.734 4.164 1 97.88 93 VAL A O 1
ATOM 737 N N . LEU A 1 94 ? 6.617 11.234 2.053 1 98.69 94 LEU A N 1
ATOM 738 C CA . LEU A 1 94 ? 5.926 9.961 1.903 1 98.69 94 LEU A CA 1
ATOM 739 C C . LEU A 1 94 ? 6.926 8.82 1.735 1 98.69 94 LEU A C 1
ATOM 741 O O . LEU A 1 94 ? 7.617 8.734 0.718 1 98.69 94 LEU A O 1
ATOM 745 N N . MET A 1 95 ? 6.969 7.918 2.73 1 98.69 95 MET A N 1
ATOM 746 C CA . MET A 1 95 ? 7.891 6.781 2.709 1 98.69 95 MET A CA 1
ATOM 747 C C . MET A 1 95 ? 7.191 5.527 2.201 1 98.69 95 MET A C 1
ATOM 749 O O . MET A 1 95 ? 7.844 4.605 1.701 1 98.69 95 MET A O 1
ATOM 753 N N . GLY A 1 96 ? 5.914 5.465 2.426 1 98.94 96 GLY A N 1
ATOM 754 C CA . GLY A 1 96 ? 5.137 4.301 2.025 1 98.94 96 GLY A CA 1
ATOM 755 C C . GLY A 1 96 ? 3.641 4.539 2.062 1 98.94 96 GLY A C 1
ATOM 756 O O . GLY A 1 96 ? 3.182 5.57 2.557 1 98.94 96 GLY A O 1
ATOM 757 N N . GLN A 1 97 ? 2.902 3.619 1.521 1 99 97 GLN A N 1
ATOM 758 C CA . GLN A 1 97 ? 1.444 3.668 1.483 1 99 97 GLN A CA 1
ATOM 759 C C . GLN A 1 97 ? 0.854 2.277 1.269 1 99 97 GLN A C 1
ATOM 761 O O . GLN A 1 97 ? 1.468 1.43 0.615 1 99 97 GLN A O 1
ATOM 766 N N . GLU A 1 98 ? -0.251 2.045 1.873 1 98.94 98 GLU A N 1
ATOM 767 C CA . GLU A 1 98 ? -0.97 0.773 1.86 1 98.94 98 GLU A CA 1
ATOM 768 C C . GLU A 1 98 ? -2.455 0.982 1.582 1 98.94 98 GLU A C 1
ATOM 770 O O . GLU A 1 98 ? -3.055 1.944 2.066 1 98.94 98 GLU A O 1
ATOM 775 N N . ILE A 1 99 ? -3.02 0.069 0.828 1 98.94 99 ILE A N 1
ATOM 776 C CA . ILE A 1 99 ? -4.469 0.044 0.654 1 98.94 99 ILE A CA 1
ATOM 777 C C . ILE A 1 99 ? -4.973 -1.394 0.752 1 98.94 99 ILE A C 1
ATOM 779 O O . ILE A 1 99 ? -4.312 -2.324 0.29 1 98.94 99 ILE A O 1
ATOM 783 N N . LEU A 1 100 ? -6.055 -1.553 1.392 1 98.94 100 LEU A N 1
ATOM 784 C CA . LEU A 1 100 ? -6.703 -2.852 1.532 1 98.94 100 LEU A CA 1
ATOM 785 C C . LEU A 1 100 ? -8.219 -2.723 1.393 1 98.94 100 LEU A C 1
ATOM 787 O O . LEU A 1 100 ? -8.836 -1.883 2.051 1 98.94 100 LEU A O 1
ATOM 791 N N . GLU A 1 101 ? -8.734 -3.498 0.507 1 98.75 101 GLU A N 1
ATOM 792 C CA . GLU A 1 101 ? -10.188 -3.605 0.415 1 98.75 101 GLU A CA 1
ATOM 793 C C . GLU A 1 101 ? -10.75 -4.492 1.523 1 98.75 101 GLU A C 1
ATOM 795 O O . GLU A 1 101 ? -10.25 -5.602 1.748 1 98.75 101 GLU A O 1
ATOM 800 N N . LEU A 1 102 ? -11.734 -3.967 2.256 1 98.25 102 LEU A N 1
ATOM 801 C CA . LEU A 1 102 ? -12.414 -4.734 3.297 1 98.25 102 LEU A CA 1
ATOM 802 C C . LEU A 1 102 ? -13.68 -5.391 2.754 1 98.25 102 LEU A C 1
ATOM 804 O O . LEU A 1 102 ? -14.773 -4.836 2.881 1 98.25 102 LEU A O 1
ATOM 808 N N . ALA A 1 103 ? -13.477 -6.582 2.191 1 96.38 103 ALA A N 1
ATOM 809 C CA . ALA A 1 103 ? -14.602 -7.254 1.541 1 96.38 103 ALA A CA 1
ATOM 810 C C . ALA A 1 103 ? -14.602 -8.75 1.854 1 96.38 103 ALA A C 1
ATOM 812 O O . ALA A 1 103 ? -13.555 -9.328 2.139 1 96.38 103 ALA A O 1
ATOM 813 N N . SER A 1 104 ? -15.773 -9.242 1.908 1 93.06 104 SER A N 1
ATOM 814 C CA . SER A 1 104 ? -15.977 -10.688 1.952 1 93.06 104 SER A CA 1
ATOM 815 C C . SER A 1 104 ? -16.328 -11.242 0.574 1 93.06 104 SER A C 1
ATOM 817 O O . SER A 1 104 ? -17.266 -10.781 -0.066 1 93.06 104 SER A O 1
ATOM 819 N N . LEU A 1 105 ? -15.516 -12.188 0.137 1 89.62 105 LEU A N 1
ATOM 820 C CA . LEU A 1 105 ? -15.703 -12.703 -1.214 1 89.62 105 LEU A CA 1
ATOM 821 C C . LEU A 1 105 ? -16.344 -14.086 -1.183 1 89.62 105 LEU A C 1
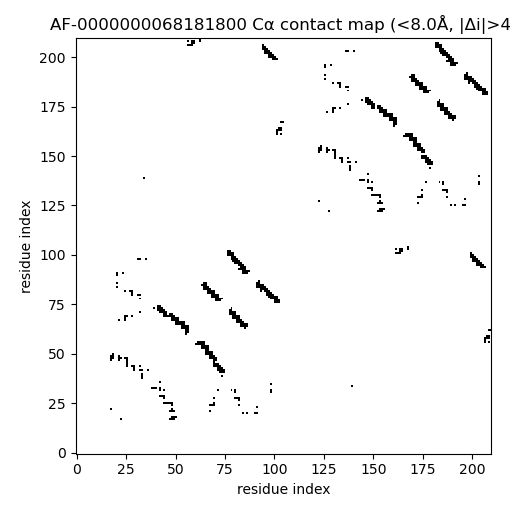ATOM 823 O O . LEU A 1 105 ? -16.203 -14.82 -0.205 1 89.62 105 LEU A O 1
ATOM 827 N N . MET B 1 1 ? 46.5 -48.281 -17.188 1 51.5 1 MET B N 1
ATOM 828 C CA . MET B 1 1 ? 45.969 -46.938 -17.031 1 51.5 1 MET B CA 1
ATOM 829 C C . MET B 1 1 ? 44.469 -46.906 -17.172 1 51.5 1 MET B C 1
ATOM 831 O O . MET B 1 1 ? 43.938 -47.125 -18.266 1 51.5 1 MET B O 1
ATOM 835 N N . ARG B 1 2 ? 43.562 -47.312 -16.125 1 74.81 2 ARG B N 1
ATOM 836 C CA . ARG B 1 2 ? 42.125 -47.312 -16.062 1 74.81 2 ARG B CA 1
ATOM 837 C C . ARG B 1 2 ? 41.562 -45.906 -16.062 1 74.81 2 ARG B C 1
ATOM 839 O O . ARG B 1 2 ? 42 -45.062 -15.273 1 74.81 2 ARG B O 1
ATOM 846 N N . LEU B 1 3 ? 40.938 -45.375 -17.188 1 66.81 3 LEU B N 1
ATOM 847 C CA . LEU B 1 3 ? 40.25 -44.094 -17.328 1 66.81 3 LEU B CA 1
ATOM 848 C C . LEU B 1 3 ? 39.031 -44.031 -16.406 1 66.81 3 LEU B C 1
ATOM 850 O O . LEU B 1 3 ? 38.125 -44.844 -16.516 1 66.81 3 LEU B O 1
ATOM 854 N N . LEU B 1 4 ? 39.125 -43.375 -15.188 1 72.31 4 LEU B N 1
ATOM 855 C CA . LEU B 1 4 ? 38 -43.094 -14.297 1 72.31 4 LEU B CA 1
ATOM 856 C C . LEU B 1 4 ? 37.094 -42.031 -14.898 1 72.31 4 LEU B C 1
ATOM 858 O O . LEU B 1 4 ? 37.5 -40.875 -15.086 1 72.31 4 LEU B O 1
ATOM 862 N N . ILE B 1 5 ? 36.094 -42.406 -15.695 1 67.25 5 ILE B N 1
ATOM 863 C CA . ILE B 1 5 ? 35.094 -41.469 -16.219 1 67.25 5 ILE B CA 1
ATOM 864 C C . ILE B 1 5 ? 34.219 -40.938 -15.07 1 67.25 5 ILE B C 1
ATOM 866 O O . ILE B 1 5 ? 33.5 -41.719 -14.438 1 67.25 5 ILE B O 1
ATOM 870 N N . VAL B 1 6 ? 34.531 -39.812 -14.477 1 65.06 6 VAL B N 1
ATOM 871 C CA . VAL B 1 6 ? 33.656 -39.156 -13.508 1 65.06 6 VAL B CA 1
ATOM 872 C C . VAL B 1 6 ? 32.375 -38.656 -14.211 1 65.06 6 VAL B C 1
ATOM 874 O O . VAL B 1 6 ? 32.438 -37.812 -15.094 1 65.06 6 VAL B O 1
ATOM 877 N N . PHE B 1 7 ? 31.219 -39.375 -14.227 1 66.12 7 PHE B N 1
ATOM 878 C CA . PHE B 1 7 ? 29.922 -38.938 -14.688 1 66.12 7 PHE B CA 1
ATOM 879 C C . PHE B 1 7 ? 29.406 -37.781 -13.812 1 66.12 7 PHE B C 1
ATOM 881 O O . PHE B 1 7 ? 29.078 -38 -12.641 1 66.12 7 PHE B O 1
ATOM 888 N N . LEU B 1 8 ? 29.734 -36.5 -14.164 1 61.56 8 LEU B N 1
ATOM 889 C CA . LEU B 1 8 ? 29.125 -35.375 -13.477 1 61.56 8 LEU B CA 1
ATOM 890 C C . LEU B 1 8 ? 27.609 -35.375 -13.711 1 61.56 8 LEU B C 1
ATOM 892 O O . LEU B 1 8 ? 27.156 -35.125 -14.836 1 61.56 8 LEU B O 1
ATOM 896 N N . LEU B 1 9 ? 26.797 -36.031 -12.938 1 61.12 9 LEU B N 1
ATOM 897 C CA . LEU B 1 9 ? 25.344 -35.906 -12.945 1 61.12 9 LEU B CA 1
ATOM 898 C C . LEU B 1 9 ? 24.938 -34.438 -12.789 1 61.12 9 LEU B C 1
ATOM 900 O O . LEU B 1 9 ? 25.172 -33.844 -11.742 1 61.12 9 LEU B O 1
ATOM 904 N N . LEU B 1 10 ? 24.781 -33.719 -13.867 1 62.03 10 LEU B N 1
ATOM 905 C CA . LEU B 1 10 ? 24.188 -32.375 -13.82 1 62.03 10 LEU B CA 1
ATOM 906 C C . LEU B 1 10 ? 22.812 -32.406 -13.172 1 62.03 10 LEU B C 1
ATOM 908 O O . LEU B 1 10 ? 21.859 -32.938 -13.75 1 62.03 10 LEU B O 1
ATOM 912 N N . LEU B 1 11 ? 22.625 -32.375 -11.852 1 62.72 11 LEU B N 1
ATOM 913 C CA . LEU B 1 11 ? 21.328 -32.188 -11.211 1 62.72 11 LEU B CA 1
ATOM 914 C C . LEU B 1 11 ? 20.609 -30.953 -11.742 1 62.72 11 LEU B C 1
ATOM 916 O O . LEU B 1 11 ? 21.219 -29.891 -11.859 1 62.72 11 LEU B O 1
ATOM 920 N N . PRO B 1 12 ? 19.438 -31.078 -12.414 1 61.66 12 PRO B N 1
ATOM 921 C CA . PRO B 1 12 ? 18.719 -29.875 -12.82 1 61.66 12 PRO B CA 1
ATOM 922 C C . PRO B 1 12 ? 18.5 -28.906 -11.664 1 61.66 12 PRO B C 1
ATOM 924 O O . PRO B 1 12 ? 18.234 -29.328 -10.539 1 61.66 12 PRO B O 1
ATOM 927 N N . LEU B 1 13 ? 18.906 -27.703 -11.734 1 59.94 13 LEU B N 1
AT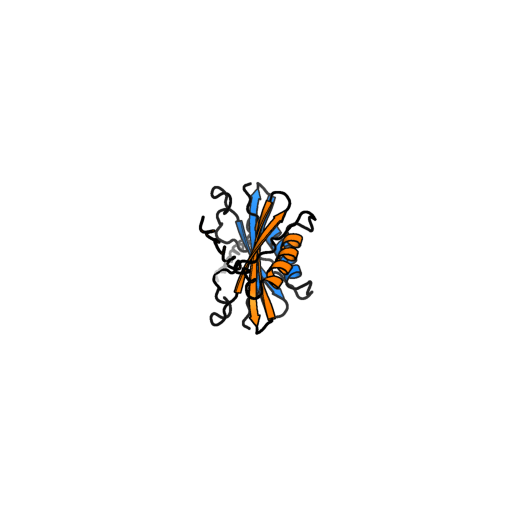OM 928 C CA . LEU B 1 13 ? 18.562 -26.656 -10.766 1 59.94 13 LEU B CA 1
ATOM 929 C C . LEU B 1 13 ? 17.062 -26.484 -10.664 1 59.94 13 LEU B C 1
ATOM 931 O O . LEU B 1 13 ? 16.359 -26.438 -11.68 1 59.94 13 LEU B O 1
ATOM 935 N N . PRO B 1 14 ? 16.438 -26.891 -9.578 1 56.12 14 PRO B N 1
ATOM 936 C CA . PRO B 1 14 ? 15 -26.641 -9.461 1 56.12 14 PRO B CA 1
ATOM 937 C C . PRO B 1 14 ? 14.594 -25.266 -9.977 1 56.12 14 PRO B C 1
ATOM 939 O O . PRO B 1 14 ? 15.219 -24.266 -9.633 1 56.12 14 PRO B O 1
ATOM 942 N N . SER B 1 15 ? 14.109 -25.141 -11.172 1 56.97 15 SER B N 1
ATOM 943 C CA . SER B 1 15 ? 13.5 -23.891 -11.641 1 56.97 15 SER B CA 1
ATOM 944 C C . SER B 1 15 ? 12.641 -23.25 -10.562 1 56.97 15 SER B C 1
ATOM 946 O O . SER B 1 15 ? 11.727 -23.891 -10.031 1 56.97 15 SER B O 1
ATOM 948 N N . LEU B 1 16 ? 13.117 -22.469 -9.688 1 64.44 16 LEU B N 1
ATOM 949 C CA . LEU B 1 16 ? 12.328 -21.875 -8.617 1 64.44 16 LEU B CA 1
ATOM 950 C C . LEU B 1 16 ? 11.039 -21.266 -9.156 1 64.44 16 LEU B C 1
ATOM 952 O O . LEU B 1 16 ? 11.047 -20.172 -9.719 1 64.44 16 LEU B O 1
ATOM 956 N N . ALA B 1 17 ? 10.016 -22.094 -9.531 1 83.94 17 ALA B N 1
ATOM 957 C CA . ALA B 1 17 ? 8.711 -21.719 -10.062 1 83.94 17 ALA B CA 1
ATOM 958 C C . ALA B 1 17 ? 8.102 -20.562 -9.266 1 83.94 17 ALA B C 1
ATOM 960 O O . ALA B 1 17 ? 8.273 -20.484 -8.047 1 83.94 17 ALA B O 1
ATOM 961 N N . LEU B 1 18 ? 7.559 -19.578 -10.008 1 89.94 18 LEU B N 1
ATOM 962 C CA . LEU B 1 18 ? 6.863 -18.469 -9.359 1 89.94 18 LEU B CA 1
ATOM 963 C C . LEU B 1 18 ? 5.664 -18.969 -8.562 1 89.94 18 LEU B C 1
ATOM 965 O O . LEU B 1 18 ? 4.973 -19.906 -8.992 1 89.94 18 LEU B O 1
ATOM 969 N N . PRO B 1 19 ? 5.496 -18.453 -7.441 1 95.94 19 PRO B N 1
ATOM 970 C CA . PRO B 1 19 ? 4.297 -18.812 -6.684 1 95.94 19 PRO B CA 1
ATOM 971 C C . PRO B 1 19 ? 3.006 -18.453 -7.414 1 95.94 19 PRO B C 1
ATOM 973 O O . PRO B 1 19 ? 3.041 -17.734 -8.414 1 95.94 19 PRO B O 1
ATOM 976 N N . GLN B 1 20 ? 1.924 -19.078 -6.875 1 96 20 GLN B N 1
ATOM 977 C CA . GLN B 1 20 ? 0.615 -18.656 -7.367 1 96 20 GLN B CA 1
ATOM 978 C C . GLN B 1 20 ? 0.463 -17.141 -7.312 1 96 20 GLN B C 1
ATOM 980 O O . GLN B 1 20 ? 0.786 -16.516 -6.297 1 96 20 GLN B O 1
ATOM 985 N N . CYS B 1 21 ? 0.063 -16.531 -8.445 1 98.06 21 CYS B N 1
ATOM 986 C CA . CYS B 1 21 ? -0.173 -15.102 -8.625 1 98.06 21 CYS B CA 1
ATOM 987 C C . CYS B 1 21 ? 1.142 -14.336 -8.734 1 98.06 21 CYS B C 1
ATOM 989 O O . CYS B 1 21 ? 1.167 -13.109 -8.617 1 98.06 21 CYS B O 1
ATOM 991 N N . GLY B 1 22 ? 2.248 -15.07 -8.867 1 98.12 22 GLY B N 1
ATOM 992 C CA . GLY B 1 22 ? 3.557 -14.43 -8.906 1 98.12 22 GLY B CA 1
ATOM 993 C C . GLY B 1 22 ? 3.725 -13.5 -10.094 1 98.12 22 GLY B C 1
ATOM 994 O O . GLY B 1 22 ? 4.242 -12.391 -9.945 1 98.12 22 GLY B O 1
ATOM 995 N N . SER B 1 23 ? 3.314 -13.961 -11.25 1 97.44 23 SER B N 1
ATOM 996 C CA . SER B 1 23 ? 3.439 -13.125 -12.445 1 97.44 23 SER B CA 1
ATOM 997 C C . SER B 1 23 ? 2.586 -11.867 -12.328 1 97.44 23 SER B C 1
ATOM 999 O O . SER B 1 23 ? 3.033 -10.773 -12.68 1 97.44 23 SER B O 1
ATOM 1001 N N . GLU B 1 24 ? 1.369 -12.023 -11.844 1 98 24 GLU B N 1
ATOM 1002 C CA . GLU B 1 24 ? 0.489 -10.883 -11.617 1 98 24 GLU B CA 1
ATOM 1003 C C . GLU B 1 24 ? 1.098 -9.906 -10.609 1 98 24 GLU B C 1
ATOM 1005 O O . GLU B 1 24 ? 0.987 -8.688 -10.773 1 98 24 GLU B O 1
ATOM 1010 N N . ALA B 1 25 ? 1.723 -10.477 -9.625 1 98.75 25 ALA B N 1
ATOM 1011 C CA . ALA B 1 25 ? 2.312 -9.648 -8.57 1 98.75 25 ALA B CA 1
ATOM 1012 C C . ALA B 1 25 ? 3.445 -8.789 -9.117 1 98.75 25 ALA B C 1
ATOM 1014 O O . ALA B 1 25 ? 3.553 -7.605 -8.773 1 98.75 25 ALA B O 1
ATOM 1015 N N . ILE B 1 26 ? 4.25 -9.359 -9.922 1 98.88 26 ILE B N 1
ATOM 1016 C CA . ILE B 1 26 ? 5.391 -8.633 -10.477 1 98.88 26 ILE B CA 1
ATOM 1017 C C . ILE B 1 26 ? 4.891 -7.492 -11.367 1 98.88 26 ILE B C 1
ATOM 1019 O O . ILE B 1 26 ? 5.387 -6.367 -11.273 1 98.88 26 ILE B O 1
ATOM 1023 N N . LEU B 1 27 ? 3.902 -7.77 -12.18 1 98.69 27 LEU B N 1
ATOM 1024 C CA . LEU B 1 27 ? 3.334 -6.742 -13.047 1 98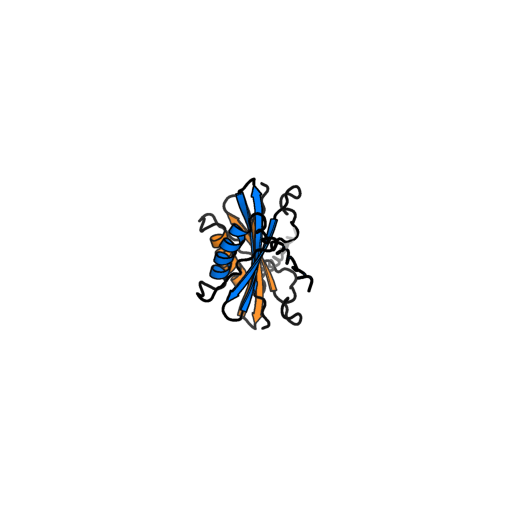.69 27 LEU B CA 1
ATOM 1025 C C . LEU B 1 27 ? 2.691 -5.633 -12.227 1 98.69 27 LEU B C 1
ATOM 1027 O O . LEU B 1 27 ? 2.887 -4.449 -12.516 1 98.69 27 LEU B O 1
ATOM 1031 N N . GLN B 1 28 ? 1.938 -5.965 -11.25 1 98.88 28 GLN B N 1
ATOM 1032 C CA . GLN B 1 28 ? 1.271 -4.977 -10.414 1 98.88 28 GLN B CA 1
ATOM 1033 C C . GLN B 1 28 ? 2.281 -4.168 -9.602 1 98.88 28 GLN B C 1
ATOM 1035 O O . GLN B 1 28 ? 2.088 -2.973 -9.375 1 98.88 28 GLN B O 1
ATOM 1040 N N . ALA B 1 29 ? 3.363 -4.832 -9.148 1 98.94 29 ALA B N 1
ATOM 1041 C CA . ALA B 1 29 ? 4.418 -4.129 -8.422 1 98.94 29 ALA B CA 1
ATOM 1042 C C . ALA B 1 29 ? 5.043 -3.039 -9.281 1 98.94 29 ALA B C 1
ATOM 1044 O O . ALA B 1 29 ? 5.371 -1.958 -8.789 1 98.94 29 ALA B O 1
ATOM 1045 N N . GLN B 1 30 ? 5.203 -3.379 -10.531 1 98.88 30 GLN B N 1
ATOM 1046 C CA . GLN B 1 30 ? 5.75 -2.383 -11.445 1 98.88 30 GLN B CA 1
ATOM 1047 C C . GLN B 1 30 ? 4.852 -1.15 -11.516 1 98.88 30 GLN B C 1
ATOM 1049 O O . GLN B 1 30 ? 5.336 -0.019 -11.461 1 98.88 30 GLN B O 1
ATOM 1054 N N . LYS B 1 31 ? 3.576 -1.339 -11.609 1 98.88 31 LYS B N 1
ATOM 1055 C CA . LYS B 1 31 ? 2.623 -0.233 -11.648 1 98.88 31 LYS B CA 1
ATOM 1056 C C . LYS B 1 31 ? 2.645 0.556 -10.336 1 98.88 31 LYS B C 1
ATOM 1058 O O . LYS B 1 31 ? 2.623 1.788 -10.352 1 98.88 31 LYS B O 1
ATOM 1063 N N . LEU B 1 32 ? 2.684 -0.15 -9.258 1 98.94 32 LEU B N 1
ATOM 1064 C CA . LEU B 1 32 ? 2.656 0.467 -7.934 1 98.94 32 LEU B CA 1
ATOM 1065 C C . LEU B 1 32 ? 3.9 1.321 -7.707 1 98.94 32 LEU B C 1
ATOM 1067 O O . LEU B 1 32 ? 3.805 2.441 -7.195 1 98.94 32 LEU B O 1
ATOM 1071 N N . LEU B 1 33 ? 5.055 0.731 -8.047 1 98.94 33 LEU B N 1
ATOM 1072 C CA . LEU B 1 33 ? 6.289 1.49 -7.898 1 98.94 33 LEU B CA 1
ATOM 1073 C C . LEU B 1 33 ? 6.254 2.756 -8.75 1 98.94 33 LEU B C 1
ATOM 1075 O O . LEU B 1 33 ? 6.566 3.846 -8.258 1 98.94 33 LEU B O 1
ATOM 1079 N N . SER B 1 34 ? 5.855 2.652 -10.031 1 98.81 34 SER B N 1
ATOM 1080 C CA . SER B 1 34 ? 5.754 3.807 -10.922 1 98.81 34 SER B CA 1
ATOM 1081 C C . SER B 1 34 ? 4.812 4.863 -10.344 1 98.81 34 SER B C 1
ATOM 1083 O O . SER B 1 34 ? 5.117 6.059 -10.391 1 98.81 34 SER B O 1
ATOM 1085 N N . PHE B 1 35 ? 3.717 4.426 -9.781 1 98.88 35 PHE B N 1
ATOM 1086 C CA . PHE B 1 35 ? 2.762 5.328 -9.148 1 98.88 35 PHE B CA 1
ATOM 1087 C C . PHE B 1 35 ? 3.396 6.047 -7.965 1 98.88 35 PHE B C 1
ATOM 1089 O O . PHE B 1 35 ? 3.289 7.27 -7.844 1 98.88 35 PHE B O 1
ATOM 1096 N N . HIS B 1 36 ? 4.105 5.355 -7.141 1 98.88 36 HIS B N 1
ATOM 1097 C CA . HIS B 1 36 ? 4.645 5.898 -5.898 1 98.88 36 HIS B CA 1
ATOM 1098 C C . HIS B 1 36 ? 5.742 6.918 -6.172 1 98.88 36 HIS B C 1
ATOM 1100 O O . HIS B 1 36 ? 5.887 7.895 -5.43 1 98.88 36 HIS B O 1
ATOM 1106 N N . VAL B 1 37 ? 6.426 6.715 -7.312 1 98.38 37 VAL B N 1
ATOM 1107 C CA . VAL B 1 37 ? 7.582 7.57 -7.555 1 98.38 37 VAL B CA 1
ATOM 1108 C C . VAL B 1 37 ? 7.27 8.555 -8.688 1 98.38 37 VAL B C 1
ATOM 1110 O O . VAL B 1 37 ? 8.18 9.109 -9.305 1 98.38 37 VAL B O 1
ATOM 1113 N N . ASP B 1 38 ? 6.016 8.625 -9.016 1 97.56 38 ASP B N 1
ATOM 1114 C CA . ASP B 1 38 ? 5.512 9.602 -9.984 1 97.56 38 ASP B CA 1
ATOM 1115 C C . ASP B 1 38 ? 6.156 9.406 -11.352 1 97.56 38 ASP B C 1
ATOM 1117 O O . ASP B 1 38 ? 6.602 10.367 -11.977 1 97.56 38 ASP B O 1
ATOM 1121 N N . GLY B 1 39 ? 6.293 8.188 -11.789 1 97.81 39 GLY B N 1
ATOM 1122 C CA . GLY B 1 39 ? 6.676 7.828 -13.141 1 97.81 39 GLY B CA 1
ATOM 1123 C C . GLY B 1 39 ? 8.164 7.961 -13.391 1 97.81 39 GLY B C 1
ATOM 1124 O O . GLY B 1 39 ? 8.602 8.062 -14.539 1 97.81 39 GLY B O 1
ATOM 1125 N N . ASP B 1 40 ? 8.984 7.992 -12.359 1 97.88 40 ASP B N 1
ATOM 1126 C CA . ASP B 1 40 ? 10.43 7.973 -12.562 1 97.88 40 ASP B CA 1
ATOM 1127 C C . ASP B 1 40 ? 10.852 6.785 -13.422 1 97.88 40 ASP B C 1
ATOM 1129 O O . ASP B 1 40 ? 10.633 5.629 -13.039 1 97.88 40 ASP B O 1
ATOM 1133 N N . ASP B 1 41 ? 11.562 6.973 -14.523 1 97.19 41 ASP B N 1
ATOM 1134 C CA . ASP B 1 41 ? 11.828 5.941 -15.523 1 97.19 41 ASP B CA 1
ATOM 1135 C C . ASP B 1 41 ? 12.961 5.02 -15.07 1 97.19 41 ASP B C 1
ATOM 1137 O O . ASP B 1 41 ? 13.242 4.012 -15.719 1 97.19 41 ASP B O 1
ATOM 1141 N N . ARG B 1 42 ? 13.602 5.34 -13.992 1 98.25 42 ARG B N 1
ATOM 1142 C CA . ARG B 1 42 ? 14.672 4.504 -13.453 1 98.25 42 ARG B CA 1
ATOM 1143 C C . ARG B 1 42 ? 14.109 3.387 -12.586 1 98.25 42 ARG B C 1
ATOM 1145 O O . ARG B 1 42 ? 14.852 2.531 -12.102 1 98.25 42 ARG B O 1
ATOM 1152 N N . ALA B 1 43 ? 12.75 3.414 -12.438 1 98.5 43 ALA B N 1
ATOM 1153 C CA . ALA B 1 43 ? 12.102 2.404 -11.602 1 98.5 43 ALA B CA 1
ATOM 1154 C C . ALA B 1 43 ? 12.289 1.008 -12.195 1 98.5 43 ALA B C 1
ATOM 1156 O O . ALA B 1 43 ? 12.094 0.801 -13.391 1 98.5 43 ALA B O 1
ATOM 1157 N N . HIS B 1 44 ? 12.711 0.123 -11.312 1 98.25 44 HIS B N 1
ATOM 1158 C CA . HIS B 1 44 ? 12.922 -1.273 -11.68 1 98.25 44 HIS B CA 1
ATOM 1159 C C . HIS B 1 44 ? 12.336 -2.209 -10.625 1 98.25 44 HIS B C 1
ATOM 1161 O O . HIS B 1 44 ? 12.5 -1.975 -9.422 1 98.25 44 HIS B O 1
ATOM 1167 N N . VAL B 1 45 ? 11.688 -3.283 -11.086 1 98.75 45 VAL B N 1
ATOM 1168 C CA . VAL B 1 45 ? 11.148 -4.297 -10.188 1 98.75 45 VAL B CA 1
ATOM 1169 C C . VAL B 1 45 ? 11.852 -5.633 -10.438 1 98.75 45 VAL B C 1
ATOM 1171 O O . VAL B 1 45 ? 12.078 -6.016 -11.586 1 98.75 45 VAL B O 1
ATOM 1174 N N . ASP B 1 46 ? 12.211 -6.316 -9.375 1 97.94 46 ASP B N 1
ATOM 1175 C CA . ASP B 1 46 ? 12.805 -7.645 -9.484 1 97.94 46 ASP B CA 1
ATOM 1176 C C . ASP B 1 46 ? 11.836 -8.633 -10.133 1 97.94 46 ASP B C 1
ATOM 1178 O O . ASP B 1 46 ? 10.641 -8.617 -9.828 1 97.94 46 ASP B O 1
ATOM 1182 N N . PRO B 1 47 ? 12.375 -9.43 -11.062 1 97.62 47 PRO B N 1
ATOM 1183 C CA . PRO B 1 47 ? 11.508 -10.406 -11.719 1 97.62 47 PRO B CA 1
ATOM 1184 C C . PRO B 1 47 ? 11.219 -11.625 -10.836 1 97.62 47 PRO B C 1
ATOM 1186 O O . PRO B 1 47 ? 11.188 -12.758 -11.328 1 97.62 47 PRO B O 1
ATOM 1189 N N . LYS B 1 48 ? 11.219 -11.375 -9.531 1 97.44 48 LYS B N 1
ATOM 1190 C CA . LYS B 1 48 ? 10.945 -12.414 -8.547 1 97.44 48 LYS B CA 1
ATOM 1191 C C . LYS B 1 48 ? 9.891 -11.961 -7.539 1 97.44 48 LYS B C 1
ATOM 1193 O O . LYS B 1 48 ? 9.914 -10.805 -7.094 1 97.44 48 LYS B O 1
ATOM 1198 N N . ALA B 1 49 ? 8.977 -12.93 -7.332 1 98.62 49 ALA B N 1
ATOM 1199 C CA . ALA B 1 49 ? 8 -12.75 -6.254 1 98.62 49 ALA B CA 1
ATOM 1200 C C . ALA B 1 49 ? 8.172 -13.82 -5.18 1 98.62 49 ALA B C 1
ATOM 1202 O O . ALA B 1 49 ? 8.297 -15.008 -5.492 1 98.62 49 ALA B O 1
ATOM 1203 N N . ILE B 1 50 ? 8.203 -13.391 -3.977 1 98.62 50 ILE B N 1
ATOM 1204 C CA . ILE B 1 50 ? 8.367 -14.305 -2.852 1 98.62 50 ILE B CA 1
ATOM 1205 C C . ILE B 1 50 ? 7.051 -14.43 -2.092 1 98.62 50 ILE B C 1
ATOM 1207 O O . ILE B 1 50 ? 6.434 -13.422 -1.734 1 98.62 50 ILE B O 1
ATOM 1211 N N . ALA B 1 51 ? 6.672 -15.625 -1.875 1 98.5 51 ALA B N 1
ATOM 1212 C CA . ALA B 1 51 ? 5.461 -15.852 -1.095 1 98.5 51 ALA B CA 1
ATOM 1213 C C . ALA B 1 51 ? 5.719 -15.641 0.395 1 98.5 51 ALA B C 1
ATOM 1215 O O . ALA B 1 51 ? 6.66 -16.203 0.953 1 98.5 51 ALA B O 1
ATOM 1216 N N . LEU B 1 52 ? 4.906 -14.844 1.01 1 98.81 52 LEU B N 1
ATOM 1217 C CA . LEU B 1 52 ? 4.883 -14.688 2.459 1 98.81 52 LEU B CA 1
ATOM 1218 C C . LEU B 1 52 ? 3.754 -15.5 3.078 1 98.81 52 LEU B C 1
ATOM 1220 O O . LEU B 1 52 ? 2.896 -16.031 2.363 1 98.81 52 LEU B O 1
ATOM 1224 N N . PRO B 1 53 ? 3.867 -15.703 4.48 1 98.44 53 PRO B N 1
ATOM 1225 C CA . PRO B 1 53 ? 2.709 -16.344 5.102 1 98.44 53 PRO B CA 1
ATOM 1226 C C . PRO B 1 53 ? 1.394 -15.648 4.766 1 98.44 53 PRO B C 1
ATOM 1228 O O . PRO B 1 53 ? 1.335 -14.414 4.742 1 98.44 53 PRO B O 1
ATOM 1231 N N . SER B 1 54 ? 0.395 -16.438 4.422 1 98.38 54 SER B N 1
ATOM 1232 C CA . SER B 1 54 ? -0.934 -15.898 4.156 1 98.38 54 SER B CA 1
ATOM 1233 C C . SER B 1 54 ? -1.479 -15.156 5.371 1 98.38 54 SER B C 1
ATOM 1235 O O . SER B 1 54 ? -1.054 -15.406 6.5 1 98.38 54 SER B O 1
ATOM 1237 N N . ILE B 1 55 ? -2.434 -14.312 5.055 1 98.38 55 ILE B N 1
ATOM 1238 C CA . ILE B 1 55 ? -3.105 -13.625 6.152 1 98.38 55 ILE B CA 1
ATOM 1239 C C . ILE B 1 55 ? -4.609 -13.875 6.074 1 98.38 55 ILE B C 1
ATOM 1241 O O . ILE B 1 55 ? -5.145 -14.156 5 1 98.38 55 ILE B O 1
ATOM 1245 N N . ARG B 1 56 ? -5.238 -13.719 7.199 1 98.06 56 ARG B N 1
ATOM 1246 C CA . ARG B 1 56 ? -6.695 -13.789 7.199 1 98.06 56 ARG B CA 1
ATOM 1247 C C . ARG B 1 56 ? -7.305 -12.492 6.672 1 98.06 56 ARG B C 1
ATOM 1249 O O . ARG B 1 56 ? -6.824 -11.406 6.977 1 98.06 56 ARG B O 1
ATOM 1256 N N . ASN B 1 57 ? -8.32 -12.719 5.941 1 97.75 57 ASN B N 1
ATOM 1257 C CA . ASN B 1 57 ? -9.125 -11.57 5.547 1 97.75 57 ASN B CA 1
ATOM 1258 C C . ASN B 1 57 ? -9.719 -10.859 6.758 1 97.75 57 ASN B C 1
ATOM 1260 O O . ASN B 1 57 ? -10.508 -11.453 7.5 1 97.75 57 ASN B O 1
ATOM 1264 N N . PRO B 1 58 ? -9.375 -9.641 6.914 1 97 58 PRO B N 1
ATOM 1265 C CA . PRO B 1 58 ? -9.898 -8.953 8.094 1 97 58 PRO B CA 1
ATOM 1266 C C . PRO B 1 58 ? -11.414 -8.828 8.086 1 97 58 PRO B C 1
ATOM 1268 O O . PRO B 1 58 ? -12.047 -8.75 9.141 1 97 58 PRO B O 1
ATOM 1271 N N . ALA B 1 59 ? -12.016 -8.883 6.91 1 97.19 59 ALA B N 1
ATOM 1272 C CA . ALA B 1 59 ? -13.461 -8.719 6.797 1 97.19 59 ALA B CA 1
ATOM 1273 C C . ALA B 1 59 ? -14.172 -10.062 6.906 1 97.19 59 ALA B C 1
ATOM 1275 O O . ALA B 1 59 ? -15.391 -10.117 7.109 1 97.19 59 ALA B O 1
ATOM 1276 N N . ASN B 1 60 ? -13.516 -11.109 6.707 1 97.38 60 ASN B N 1
ATOM 1277 C CA . ASN B 1 60 ? -14.047 -12.469 6.734 1 97.38 60 ASN B CA 1
ATOM 1278 C C . ASN B 1 60 ? -12.969 -13.484 7.09 1 97.38 60 ASN B C 1
ATOM 1280 O O . ASN B 1 60 ? -12.289 -14.016 6.203 1 97.38 60 ASN B O 1
ATOM 1284 N N . ARG B 1 61 ? -12.867 -13.789 8.305 1 97.19 61 ARG B N 1
ATOM 1285 C CA . ARG B 1 61 ? -11.734 -14.539 8.836 1 97.19 61 ARG B CA 1
ATOM 1286 C C . ARG B 1 61 ? -11.711 -15.969 8.289 1 97.19 61 ARG B C 1
ATOM 1288 O O . ARG B 1 61 ? -10.719 -16.688 8.438 1 97.19 61 ARG B O 1
ATOM 1295 N N . LYS B 1 62 ? -12.766 -16.391 7.625 1 97.06 62 LYS B N 1
ATOM 1296 C CA . LYS B 1 62 ? -12.789 -17.703 6.98 1 97.06 62 LYS B CA 1
ATOM 1297 C C . LYS B 1 62 ? -11.945 -17.703 5.707 1 97.06 62 LYS B C 1
ATOM 1299 O O . LYS B 1 62 ? -11.633 -18.766 5.16 1 97.06 62 LYS B O 1
ATOM 1304 N N . GLN B 1 63 ? -11.703 -16.578 5.199 1 97.44 63 GLN B N 1
ATOM 1305 C CA . GLN B 1 63 ? -10.945 -16.406 3.965 1 97.44 63 GLN B CA 1
ATOM 1306 C C . GLN B 1 63 ? -9.484 -16.062 4.254 1 97.44 63 GLN B C 1
ATOM 1308 O O . GLN B 1 63 ? -9.188 -15.398 5.258 1 97.44 63 GLN B O 1
ATOM 1313 N N . LYS B 1 64 ? -8.641 -16.516 3.359 1 97.38 64 LYS B N 1
ATOM 1314 C CA . LYS B 1 64 ? -7.215 -16.188 3.432 1 97.38 64 LYS B CA 1
ATOM 1315 C C . LYS B 1 64 ? -6.758 -15.445 2.184 1 97.38 64 LYS B C 1
ATOM 1317 O O . LYS B 1 64 ? -7.238 -15.711 1.081 1 97.38 64 LYS B O 1
ATOM 1322 N N . PHE B 1 65 ? -5.848 -14.547 2.414 1 98.5 65 PHE B N 1
ATOM 1323 C CA . PHE B 1 65 ? -5.203 -13.828 1.318 1 98.5 65 PHE B CA 1
ATOM 1324 C C . PHE B 1 65 ? -3.793 -14.352 1.085 1 98.5 65 PHE B C 1
ATOM 1326 O O . PHE B 1 65 ? -3.07 -14.656 2.037 1 98.5 65 PHE B O 1
ATOM 1333 N N . LEU B 1 66 ? -3.49 -14.445 -0.145 1 98.38 66 LEU B N 1
ATOM 1334 C CA . LEU B 1 66 ? -2.09 -14.602 -0.526 1 98.38 66 LEU B CA 1
ATOM 1335 C C . LEU B 1 66 ? -1.347 -13.273 -0.427 1 98.38 66 LEU B C 1
ATOM 1337 O O . LEU B 1 66 ? -1.872 -12.234 -0.828 1 98.38 66 LEU B O 1
ATOM 1341 N N . VAL B 1 67 ? -0.149 -13.391 0.125 1 98.88 67 VAL B N 1
ATOM 1342 C CA . VAL B 1 67 ? 0.701 -12.203 0.181 1 98.88 67 VAL B CA 1
ATOM 1343 C C . VAL B 1 67 ? 2.016 -12.477 -0.548 1 98.88 67 VAL B C 1
ATOM 1345 O O . VAL B 1 67 ? 2.719 -13.445 -0.235 1 98.88 67 VAL B O 1
AT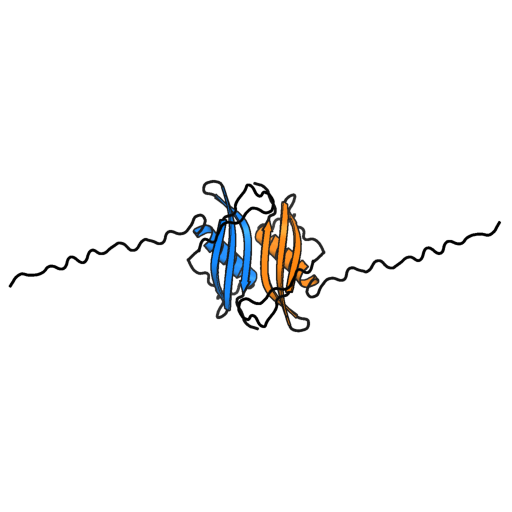OM 1348 N N . LEU B 1 68 ? 2.311 -11.648 -1.526 1 98.88 68 LEU B N 1
ATOM 1349 C CA . LEU B 1 68 ? 3.551 -11.758 -2.285 1 98.88 68 LEU B CA 1
ATOM 1350 C C . LEU B 1 68 ? 4.398 -10.5 -2.121 1 98.88 68 LEU B C 1
ATOM 1352 O O . LEU B 1 68 ? 3.875 -9.391 -2.141 1 98.88 68 LEU B O 1
ATOM 1356 N N . GLU B 1 69 ? 5.668 -10.742 -1.923 1 98.94 69 GLU B N 1
ATOM 1357 C CA . GLU B 1 69 ? 6.613 -9.633 -1.827 1 98.94 69 GLU B CA 1
ATOM 1358 C C . GLU B 1 69 ? 7.461 -9.516 -3.09 1 98.94 69 GLU B C 1
ATOM 1360 O O . GLU B 1 69 ? 7.941 -10.523 -3.613 1 98.94 69 GLU B O 1
ATOM 1365 N N . VAL B 1 70 ? 7.566 -8.375 -3.566 1 98.94 70 VAL B N 1
ATOM 1366 C CA . VAL B 1 70 ? 8.383 -8.039 -4.727 1 98.94 70 VAL B CA 1
ATOM 1367 C C . VAL B 1 70 ? 9.281 -6.852 -4.398 1 98.94 70 VAL B C 1
ATOM 1369 O O . VAL B 1 70 ? 8.82 -5.844 -3.855 1 98.94 70 VAL B O 1
ATOM 1372 N N . ASP B 1 71 ? 10.508 -6.953 -4.707 1 98.81 71 ASP B N 1
ATOM 1373 C CA . ASP B 1 71 ? 11.438 -5.863 -4.453 1 98.81 71 ASP B CA 1
ATOM 1374 C C . ASP B 1 71 ? 11.602 -4.98 -5.688 1 98.81 71 ASP B C 1
ATOM 1376 O O . ASP B 1 71 ? 11.383 -5.43 -6.812 1 98.81 71 ASP B O 1
ATOM 1380 N N . GLY B 1 72 ? 11.883 -3.746 -5.457 1 98.88 72 GLY B N 1
ATOM 1381 C CA . GLY B 1 72 ? 12.156 -2.809 -6.535 1 98.88 72 GLY B CA 1
ATOM 1382 C C . GLY B 1 72 ? 13.195 -1.761 -6.16 1 98.88 72 GLY B C 1
ATOM 1383 O O . GLY B 1 72 ? 13.617 -1.686 -5.004 1 98.88 72 GLY B O 1
ATOM 1384 N N . THR B 1 73 ? 13.625 -1.075 -7.191 1 98.62 73 THR B N 1
ATOM 1385 C CA . THR B 1 73 ? 14.602 -0.006 -6.996 1 98.62 73 THR B CA 1
ATOM 1386 C C . THR B 1 73 ? 14.289 1.183 -7.902 1 98.62 73 THR B C 1
ATOM 1388 O O . THR B 1 73 ? 13.711 1.014 -8.977 1 98.62 73 THR B O 1
ATOM 1391 N N . VAL B 1 74 ? 14.586 2.305 -7.434 1 98.44 74 VAL B N 1
ATOM 1392 C CA . VAL B 1 74 ? 14.656 3.529 -8.227 1 98.44 74 VAL B CA 1
ATOM 1393 C C . VAL B 1 74 ? 15.969 4.258 -7.949 1 98.44 74 VAL B C 1
ATOM 1395 O O . VAL B 1 74 ? 16.156 4.816 -6.867 1 98.44 74 VAL B O 1
ATOM 1398 N N . TYR B 1 75 ? 16.797 4.164 -8.93 1 94.69 75 TYR B N 1
ATOM 1399 C CA . TYR B 1 75 ? 18.156 4.629 -8.727 1 94.69 75 TYR B CA 1
ATOM 1400 C C . TYR B 1 75 ? 18.812 3.904 -7.562 1 94.69 75 TYR B C 1
ATOM 1402 O O . TYR B 1 75 ? 19.016 2.689 -7.609 1 94.69 75 TYR B O 1
ATOM 1410 N N . LYS B 1 76 ? 19.016 4.586 -6.402 1 93.31 76 LYS B N 1
ATOM 1411 C CA . LYS B 1 76 ? 19.703 3.99 -5.27 1 93.31 76 LYS B CA 1
ATOM 1412 C C . LYS B 1 76 ? 18.734 3.613 -4.16 1 93.31 76 LYS B C 1
ATOM 1414 O O . LYS B 1 76 ? 19.125 2.992 -3.168 1 93.31 76 LYS B O 1
ATOM 1419 N N . SER B 1 77 ? 17.578 3.939 -4.418 1 97.25 77 SER B N 1
ATOM 1420 C CA . SER B 1 77 ? 16.594 3.689 -3.375 1 97.25 77 SER B CA 1
ATOM 1421 C C . SER B 1 77 ? 15.945 2.316 -3.543 1 97.25 77 SER B C 1
ATOM 1423 O O . SER B 1 77 ? 15.641 1.901 -4.66 1 97.25 77 SER B O 1
ATOM 1425 N N . LYS B 1 78 ? 15.781 1.679 -2.471 1 98.56 78 LYS B N 1
ATOM 1426 C CA . LYS B 1 78 ? 15.148 0.363 -2.457 1 98.56 78 LYS B CA 1
ATOM 1427 C C . LYS B 1 78 ? 13.711 0.451 -1.967 1 98.56 78 LYS B C 1
ATOM 1429 O O . LYS B 1 78 ? 13.414 1.196 -1.032 1 98.56 78 LYS B O 1
ATOM 1434 N N . TYR B 1 79 ? 12.93 -0.375 -2.562 1 98.88 79 TYR B N 1
ATOM 1435 C CA . TYR B 1 79 ? 11.516 -0.424 -2.213 1 98.88 79 TYR B CA 1
ATOM 1436 C C . TYR B 1 79 ? 11.055 -1.862 -2 1 98.88 79 TYR B C 1
ATOM 1438 O O . TYR B 1 79 ? 11.453 -2.764 -2.74 1 98.88 79 TYR B O 1
ATOM 1446 N N . ARG B 1 80 ? 10.219 -2.068 -1.011 1 98.88 80 ARG B N 1
ATOM 1447 C CA . ARG B 1 80 ? 9.5 -3.318 -0.793 1 98.88 80 ARG B CA 1
ATOM 1448 C C . ARG B 1 80 ? 8.016 -3.154 -1.104 1 98.88 80 ARG B C 1
ATOM 1450 O O . ARG B 1 80 ? 7.363 -2.25 -0.582 1 98.88 80 ARG B O 1
ATOM 1457 N N . MET B 1 81 ? 7.535 -4 -1.99 1 98.94 81 MET B N 1
ATOM 1458 C CA . MET B 1 81 ? 6.109 -4.016 -2.299 1 98.94 81 MET B CA 1
ATOM 1459 C C . MET B 1 81 ? 5.477 -5.344 -1.894 1 98.94 81 MET B C 1
ATOM 1461 O O . MET B 1 81 ? 6.082 -6.402 -2.076 1 98.94 81 MET B O 1
ATOM 1465 N N . ARG B 1 82 ? 4.305 -5.211 -1.339 1 98.94 82 ARG B N 1
ATOM 1466 C CA . ARG B 1 82 ? 3.506 -6.402 -1.054 1 98.94 82 ARG B CA 1
ATOM 1467 C C . ARG B 1 82 ? 2.143 -6.32 -1.733 1 98.94 82 ARG B C 1
ATOM 1469 O O . ARG B 1 82 ? 1.444 -5.312 -1.62 1 98.94 82 ARG B O 1
ATOM 1476 N N . LEU B 1 83 ? 1.927 -7.355 -2.428 1 98.94 83 LEU B N 1
ATOM 1477 C CA . LEU B 1 83 ? 0.648 -7.516 -3.109 1 98.94 83 LEU B CA 1
ATOM 1478 C C . LEU B 1 83 ? -0.205 -8.578 -2.428 1 98.94 83 LEU B C 1
ATOM 1480 O O . LEU B 1 83 ? 0.285 -9.664 -2.115 1 98.94 83 LEU B O 1
ATOM 1484 N N . ILE B 1 84 ? -1.441 -8.227 -2.178 1 98.94 84 ILE B N 1
ATOM 1485 C CA . ILE B 1 84 ? -2.373 -9.07 -1.436 1 98.94 84 ILE B CA 1
ATOM 1486 C C . ILE B 1 84 ? -3.492 -9.547 -2.361 1 98.94 84 ILE B C 1
ATOM 1488 O O . ILE B 1 84 ? -4.234 -8.727 -2.914 1 98.94 84 ILE B O 1
ATOM 1492 N N . TYR B 1 85 ? -3.59 -10.867 -2.453 1 98.81 85 TYR B N 1
ATOM 1493 C CA . TYR B 1 85 ? -4.539 -11.414 -3.414 1 98.81 85 TYR B CA 1
ATOM 1494 C C . TYR B 1 85 ? -5.516 -12.367 -2.732 1 98.81 85 TYR B C 1
ATOM 1496 O O . TYR B 1 85 ? -5.137 -13.094 -1.811 1 98.81 85 TYR B O 1
ATOM 1504 N N . TYR B 1 86 ? -6.707 -12.375 -3.207 1 98.12 86 TYR B N 1
ATOM 1505 C CA . TYR B 1 86 ? -7.629 -13.492 -3.023 1 98.12 86 TYR B CA 1
ATOM 1506 C C . TYR B 1 86 ? -7.656 -14.383 -4.258 1 98.12 86 TYR B C 1
ATOM 1508 O O . TYR B 1 86 ? -8.078 -13.953 -5.336 1 98.12 86 TYR B O 1
ATOM 1516 N N . PRO B 1 87 ? -7.117 -15.516 -4.09 1 95.06 87 PRO B N 1
ATOM 1517 C CA . PRO B 1 87 ? -7.184 -16.422 -5.238 1 95.06 87 PRO B CA 1
ATOM 1518 C C . PRO B 1 87 ? -8.586 -16.969 -5.473 1 95.06 87 PRO B C 1
ATOM 1520 O O . PRO B 1 87 ? -9.219 -17.484 -4.543 1 95.06 87 PRO B O 1
ATOM 1523 N N . LEU B 1 88 ? -9.086 -16.828 -6.531 1 92.56 88 LEU B N 1
ATOM 1524 C CA . LEU B 1 88 ? -10.352 -17.406 -7.004 1 92.56 88 LEU B CA 1
ATOM 1525 C C . LEU B 1 88 ? -10.133 -18.25 -8.25 1 92.56 88 LEU B C 1
ATOM 1527 O O . LEU B 1 88 ? -10.172 -17.75 -9.375 1 92.56 88 LEU B O 1
ATOM 1531 N N . GLY B 1 89 ? -9.938 -19.609 -7.996 1 89.75 89 GLY B N 1
ATOM 1532 C CA . GLY B 1 89 ? -9.484 -20.453 -9.102 1 89.75 89 GLY B CA 1
ATOM 1533 C C . GLY B 1 89 ? -8.133 -20.031 -9.648 1 89.75 89 GLY B C 1
ATOM 1534 O O . GLY B 1 89 ? -7.156 -19.938 -8.906 1 89.75 89 GLY B O 1
ATOM 1535 N N . SER B 1 90 ? -8.117 -19.656 -10.953 1 90.56 90 SER B N 1
ATOM 1536 C CA . SER B 1 90 ? -6.871 -19.219 -11.578 1 90.56 90 SER B CA 1
ATOM 1537 C C . SER B 1 90 ? -6.73 -17.703 -11.516 1 90.56 90 SER B C 1
ATOM 1539 O O . SER B 1 90 ? -5.68 -17.156 -11.859 1 90.56 90 SER B O 1
ATOM 1541 N N . GLU B 1 91 ? -7.777 -17.062 -11.047 1 95.69 91 GLU B N 1
ATOM 1542 C CA . GLU B 1 91 ? -7.762 -15.609 -10.969 1 95.69 91 GLU B CA 1
ATOM 1543 C C . GLU B 1 91 ? -7.145 -15.125 -9.664 1 95.69 91 GLU B C 1
ATOM 1545 O O . GLU B 1 91 ? -7.262 -15.789 -8.633 1 95.69 91 GLU B O 1
ATOM 1550 N N . CYS B 1 92 ? -6.445 -14.133 -9.789 1 97.94 92 CYS B N 1
ATOM 1551 C CA . CYS B 1 92 ? -5.855 -13.461 -8.633 1 97.94 92 CYS B CA 1
ATOM 1552 C C . CYS B 1 92 ? -6.512 -12.109 -8.398 1 97.94 92 CYS B C 1
ATOM 1554 O O . CYS B 1 92 ? -6.16 -11.125 -9.047 1 97.94 92 CYS B O 1
ATOM 1556 N N . VAL B 1 93 ? -7.449 -12.039 -7.473 1 97.81 93 VAL B N 1
ATOM 1557 C CA . VAL B 1 93 ? -8.156 -10.789 -7.184 1 97.81 93 VAL B CA 1
ATOM 1558 C C . VAL B 1 93 ? -7.305 -9.922 -6.258 1 97.81 93 VAL B C 1
ATOM 1560 O O . VAL B 1 93 ? -7.012 -10.312 -5.125 1 97.81 93 VAL B O 1
ATOM 1563 N N . LEU B 1 94 ? -6.934 -8.773 -6.785 1 98.69 94 LEU B N 1
ATOM 1564 C CA . LEU B 1 94 ? -6.141 -7.859 -5.973 1 98.69 94 LEU B CA 1
ATOM 1565 C C . LEU B 1 94 ? -6.996 -7.219 -4.883 1 98.69 94 LEU B C 1
ATOM 1567 O O . LEU B 1 94 ? -7.895 -6.43 -5.18 1 98.69 94 LEU B O 1
ATOM 1571 N N . MET B 1 95 ? -6.672 -7.559 -3.613 1 98.62 95 MET B N 1
ATOM 1572 C CA . MET B 1 95 ? -7.422 -7.031 -2.475 1 98.62 95 MET B CA 1
ATOM 1573 C C . MET B 1 95 ? -6.707 -5.832 -1.861 1 98.62 95 MET B C 1
ATOM 1575 O O . MET B 1 95 ? -7.336 -5 -1.203 1 98.62 95 MET B O 1
ATOM 1579 N N . GLY B 1 96 ? -5.422 -5.816 -2.004 1 98.94 96 GLY B N 1
ATOM 1580 C CA . GLY B 1 96 ? -4.621 -4.746 -1.429 1 98.94 96 GLY B CA 1
ATOM 1581 C C . GLY B 1 96 ? -3.199 -4.719 -1.951 1 98.94 96 GLY B C 1
ATOM 1582 O O . GLY B 1 96 ? -2.773 -5.637 -2.656 1 98.94 96 GLY B O 1
ATOM 1583 N N . GLN B 1 97 ? -2.492 -3.67 -1.63 1 99 97 GLN B N 1
ATOM 1584 C CA . GLN B 1 97 ? -1.1 -3.48 -2.023 1 99 97 GLN B CA 1
ATOM 1585 C C . GLN B 1 97 ? -0.404 -2.467 -1.118 1 99 97 GLN B C 1
ATOM 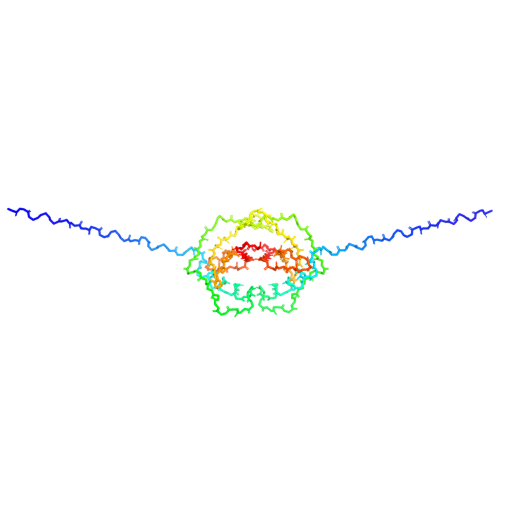1587 O O . GLN B 1 97 ? -1.039 -1.538 -0.615 1 99 97 GLN B O 1
ATOM 1592 N N . GLU B 1 98 ? 0.834 -2.703 -0.875 1 98.94 98 GLU B N 1
ATOM 1593 C CA . GLU B 1 98 ? 1.686 -1.907 0.004 1 98.94 98 GLU B CA 1
ATOM 1594 C C . GLU B 1 98 ? 3.029 -1.606 -0.652 1 98.94 98 GLU B C 1
ATOM 1596 O O . GLU B 1 98 ? 3.594 -2.459 -1.341 1 98.94 98 GLU B O 1
ATOM 1601 N N . ILE B 1 99 ? 3.516 -0.414 -0.417 1 98.94 99 ILE B N 1
ATOM 1602 C CA . ILE B 1 99 ? 4.875 -0.072 -0.823 1 98.94 99 ILE B CA 1
ATOM 1603 C C . ILE B 1 99 ? 5.566 0.701 0.296 1 98.94 99 ILE B C 1
ATOM 1605 O O . ILE B 1 99 ? 4.938 1.505 0.987 1 98.94 99 ILE B O 1
ATOM 1609 N N . LEU B 1 100 ? 6.781 0.41 0.498 1 98.94 100 LEU B N 1
ATOM 1610 C CA . LEU B 1 100 ? 7.605 1.089 1.492 1 98.94 100 LEU B CA 1
ATOM 1611 C C . LEU B 1 100 ? 9.016 1.325 0.961 1 98.94 100 LEU B C 1
ATOM 1613 O O . LEU B 1 100 ? 9.656 0.4 0.458 1 98.94 100 LEU B O 1
ATOM 1617 N N . GLU B 1 101 ? 9.406 2.539 1.023 1 98.75 101 GLU B N 1
ATOM 1618 C CA . GLU B 1 101 ? 10.797 2.861 0.73 1 98.75 101 GLU B CA 1
ATOM 1619 C C . GLU B 1 101 ? 11.711 2.508 1.904 1 98.75 101 GLU B C 1
ATOM 1621 O O . GLU B 1 101 ? 11.422 2.873 3.047 1 98.75 101 GLU B O 1
ATOM 1626 N N . LEU B 1 102 ? 12.766 1.743 1.631 1 98.31 102 LEU B N 1
ATOM 1627 C CA . LEU B 1 102 ? 13.75 1.393 2.645 1 98.31 102 LEU B CA 1
ATOM 1628 C C . LEU B 1 102 ? 14.93 2.359 2.611 1 98.31 102 LEU B C 1
ATOM 1630 O O . LEU B 1 102 ? 15.938 2.098 1.947 1 98.31 102 LEU B O 1
ATOM 1634 N N . ALA B 1 103 ? 14.766 3.447 3.375 1 96.44 103 ALA B N 1
ATOM 1635 C CA . ALA B 1 103 ? 15.781 4.496 3.332 1 96.44 103 ALA B CA 1
ATOM 1636 C C . ALA B 1 103 ? 16.047 5.062 4.723 1 96.44 103 ALA B C 1
ATOM 1638 O O . ALA B 1 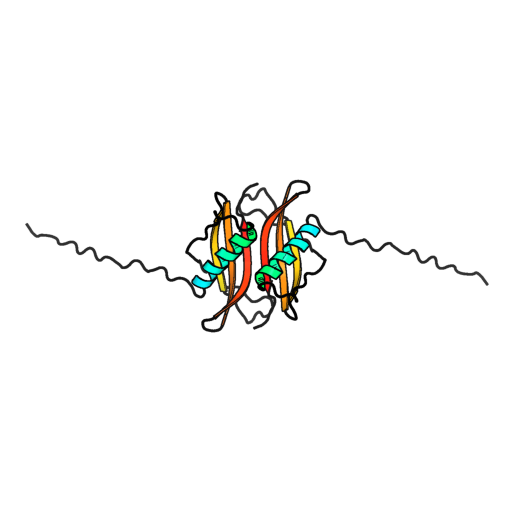103 ? 15.18 4.996 5.602 1 96.44 103 ALA B O 1
ATOM 1639 N N . SER B 1 104 ? 17.234 5.457 4.883 1 93.38 104 SER B N 1
ATOM 1640 C CA . SER B 1 104 ? 17.641 6.246 6.047 1 93.38 104 SER B CA 1
ATOM 1641 C C . SER B 1 104 ? 17.719 7.73 5.703 1 93.38 104 SER B C 1
ATOM 1643 O O . SER B 1 104 ? 18.406 8.117 4.754 1 93.38 104 SER B O 1
ATOM 1645 N N . LEU B 1 105 ? 16.953 8.523 6.434 1 90 105 LEU B N 1
ATOM 1646 C CA . LEU B 1 105 ? 16.891 9.938 6.109 1 90 105 LEU B CA 1
ATOM 1647 C C . LEU B 1 105 ? 17.719 10.766 7.094 1 90 105 LEU B C 1
ATOM 1649 O O . LEU B 1 105 ? 17.922 10.352 8.242 1 90 105 LEU B O 1
#

Secondary structure (DSSP, 8-state):
----------------PPPTTHHHHHHHHHHHHHHHTTT-TTEEEEEEEEEEEEEEETTEEEEEEEEEEEEEEETTEEEEEEEEEEEETTEEEEEEEEEEEE---/-----------------PPTTHHHHHHHHHHHHHHHTTT-TTEEEEEEEEEEEEEEETTEEEEEEEEEEEEEEETTEEEEEEEEEEEETTEEEEEEEEEEEE---

Foldseek 3Di:
DDPPPDPPPPDPDPPPDADQCRQVVQVVVQVVQCVVVVNQVQKDKDSHKDWDDWDADPVHRVFIWTKIWIWMDRPHKIKIKIWIFGDDPSDTHTPDMDMDIDDDD/DDPPPPPPPPDPDPPPDADQCRQVVQVVVQVVQCVVVVNQVQKFKDSHKDWDDWDADPVHRVFIWTKIWIWMDRPHKIKIKIWIFGDDPSDTHTPDMDMDIDDDD

Sequence (210 aa):
MRLLIVFLLLLPLPSLALPQCGSEAILQAQKLLSFHVDGDDRAHVDPKAIALPSIRNPANRKQKFLVLEVDGTVYKSKYRMRLIYYPLGSECVLMGQEILELASLMRLLIVFLLLLPLPSLALPQCGSEAILQAQKLLSFHVDGDDRAHVDPKAIALPSIRNPANRKQKFLVLEVDGTVYKSKYRMRLIYYPLGSECVLMGQEILELASL

Solvent-accessible surface area (backbone atoms only — not comparable to full-atom values): 12205 Å² total; per-residue (Å²): 138,86,83,81,79,80,79,80,78,79,72,79,74,77,74,81,71,69,46,93,58,22,71,59,42,44,56,49,45,45,55,51,51,32,59,76,57,72,60,48,84,61,56,45,60,44,98,51,46,43,79,50,81,63,43,63,31,90,61,31,72,91,39,63,27,47,32,33,38,32,45,31,32,44,79,89,43,38,33,48,28,37,37,29,25,39,70,55,88,91,44,64,44,78,41,30,41,34,40,35,55,55,61,71,130,137,86,84,81,79,79,81,78,76,81,71,79,73,77,74,81,71,69,46,93,57,21,70,59,42,44,55,50,44,44,54,51,52,32,60,75,57,72,60,49,85,62,54,44,59,44,100,51,47,44,78,48,81,62,44,62,31,88,60,31,72,89,40,63,28,46,32,34,38,33,44,31,33,45,81,88,43,37,34,46,28,38,38,28,23,37,71,56,87,94,42,65,44,78,40,29,40,33,39,35,55,57,59,73,130

pLDDT: mean 92.32, std 12.59, range [51.16, 99.0]